Protein AF-A0AA38RAL3-F1 (afdb_monomer)

Solvent-accessible surface area (backbone atoms only — not comparable to full-atom values): 13739 Å² total; per-residue (Å²): 112,69,50,62,55,42,44,50,52,46,52,52,49,21,41,39,51,39,56,40,37,57,75,75,40,47,70,58,30,61,77,66,68,51,84,48,37,89,75,44,55,59,59,60,52,36,56,44,47,71,33,72,72,36,40,51,59,48,36,76,78,41,72,87,62,57,71,64,62,50,51,51,46,39,51,52,54,42,49,43,50,51,34,31,76,69,61,52,89,72,54,68,65,53,52,33,52,49,32,50,47,47,24,55,50,25,48,69,60,66,34,56,74,62,18,49,57,37,42,53,53,28,51,55,49,41,54,50,42,50,53,50,53,52,51,48,51,55,51,52,54,49,52,53,50,52,51,49,56,51,50,54,50,49,54,52,48,54,51,50,52,51,52,53,53,52,50,52,56,48,53,53,50,54,49,52,52,53,52,50,51,57,51,49,55,48,48,49,59,60,56,56,67,58,59,82,75,71,90,78,87,81,89,79,91,86,81,90,78,88,84,88,83,81,88,77,90,82,83,86,84,86,85,86,80,91,84,79,93,77,89,82,88,80,131

Secondary structure (DSSP, 8-state):
-HHHHHHHHHHHHHHHHHHHHHHH-HHHHHHTT--SGGGS-HHHHHHHHHSHHHHHHHHHH-TT--HHHHHHHHHHHHHHHHHHHHT----HHHHHHHHHHHHHHHHHTT-HHHHHHHHHHHHHHHHHHHHHHHHHHHHHHHHHHHHHHHHHHHHHHHHHHHHHHHHHHHHHHHHHHHHHHHHHHHHHHHHHTTGGG--------------------------------------

Organism: NCBI:txid41990

Nearest PDB structures (foldseek):
  1few-assembly1_A  TM=3.979E-01  e=6.655E+00  Homo sapiens
  8to0-assembly1_F  TM=2.546E-01  e=7.410E+00  Mus musculus
  8e2i-assembly1_F  TM=2.205E-01  e=4.822E+00  Homo sapiens

Structure (mmCIF, N/CA/C/O backbone):
data_AF-A0AA38RAL3-F1
#
_entry.id   AF-A0AA38RAL3-F1
#
loop_
_atom_site.group_PDB
_atom_site.id
_atom_site.type_symbol
_atom_site.label_atom_id
_atom_site.label_alt_id
_atom_site.label_comp_id
_atom_site.label_asym_id
_atom_site.label_entity_id
_atom_site.label_seq_id
_atom_site.pdbx_PDB_ins_code
_atom_site.Cartn_x
_atom_site.Cartn_y
_atom_site.Cartn_z
_atom_site.occupancy
_atom_site.B_iso_or_equiv
_atom_site.auth_seq_id
_atom_site.auth_comp_id
_atom_site.auth_asym_id
_atom_site.auth_atom_id
_atom_site.pdbx_PDB_model_num
ATOM 1 N N . MET A 1 1 ? -7.108 6.921 -7.778 1.00 73.75 1 MET 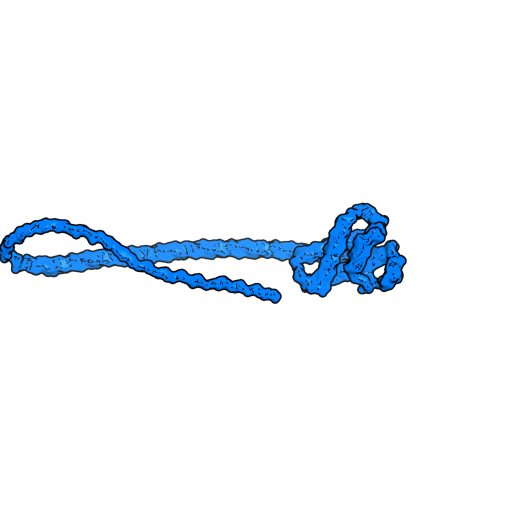A N 1
ATOM 2 C CA . MET A 1 1 ? -5.742 7.469 -7.602 1.00 73.75 1 MET A CA 1
ATOM 3 C C . MET A 1 1 ? -4.650 6.435 -7.910 1.00 73.75 1 MET A C 1
ATOM 5 O O . MET A 1 1 ? -3.867 6.696 -8.814 1.00 73.75 1 MET A O 1
ATOM 9 N N . GLN A 1 2 ? -4.647 5.241 -7.287 1.00 86.69 2 GLN A N 1
ATOM 10 C CA . GLN A 1 2 ? -3.639 4.179 -7.526 1.00 86.69 2 GLN A CA 1
ATOM 11 C C . GLN A 1 2 ? -3.35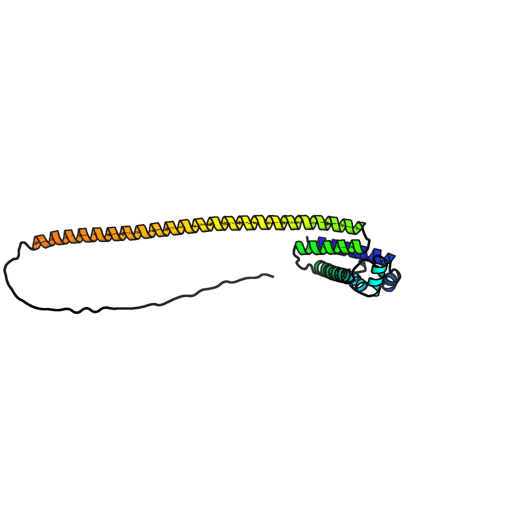9 3.868 -9.010 1.00 86.69 2 GLN A C 1
ATOM 13 O O . GLN A 1 2 ? -2.213 3.800 -9.433 1.00 86.69 2 GLN A O 1
ATOM 18 N N . HIS A 1 3 ? -4.408 3.764 -9.831 1.00 87.62 3 HIS A N 1
ATOM 19 C CA . HIS A 1 3 ? -4.292 3.437 -11.254 1.00 87.62 3 HIS A CA 1
ATOM 20 C C . HIS A 1 3 ? -3.469 4.472 -12.035 1.00 87.62 3 HIS A C 1
ATOM 22 O O . HIS A 1 3 ? -2.715 4.118 -12.933 1.00 87.62 3 HIS A O 1
ATOM 28 N N . MET A 1 4 ? -3.591 5.757 -11.692 1.00 90.06 4 MET A N 1
ATOM 29 C CA . MET A 1 4 ? -2.837 6.825 -12.352 1.00 90.06 4 MET A CA 1
ATOM 30 C C . MET A 1 4 ? -1.346 6.743 -12.003 1.00 90.06 4 MET A C 1
ATOM 32 O O . MET A 1 4 ? -0.504 6.857 -12.890 1.00 90.06 4 MET A O 1
ATOM 36 N N . ILE A 1 5 ? -1.035 6.477 -10.731 1.00 92.25 5 ILE A N 1
ATOM 37 C CA . ILE A 1 5 ? 0.333 6.296 -10.229 1.00 92.25 5 ILE A CA 1
ATOM 38 C C . ILE A 1 5 ? 0.992 5.099 -10.924 1.00 92.25 5 ILE A C 1
ATOM 40 O O . ILE A 1 5 ? 2.052 5.241 -11.530 1.00 92.25 5 ILE A O 1
ATOM 44 N N . LEU A 1 6 ? 0.331 3.937 -10.912 1.00 92.75 6 LEU A N 1
ATOM 45 C CA . LEU A 1 6 ? 0.890 2.711 -11.485 1.00 92.75 6 LEU A CA 1
ATOM 46 C C . LEU A 1 6 ? 1.036 2.786 -13.012 1.00 92.75 6 LEU A C 1
ATOM 48 O O . LEU A 1 6 ? 2.043 2.323 -13.539 1.00 92.75 6 LEU A O 1
ATOM 52 N N . ASN A 1 7 ? 0.103 3.425 -13.727 1.00 91.81 7 ASN A N 1
ATOM 53 C CA . ASN A 1 7 ? 0.267 3.669 -15.166 1.00 91.81 7 ASN A CA 1
ATOM 54 C C . ASN A 1 7 ? 1.407 4.640 -15.474 1.00 91.81 7 ASN A C 1
ATOM 56 O O . ASN A 1 7 ? 2.106 4.473 -16.472 1.00 91.81 7 ASN A O 1
ATOM 60 N N . THR A 1 8 ? 1.604 5.653 -14.628 1.00 93.19 8 THR A N 1
ATOM 61 C CA . THR A 1 8 ? 2.725 6.585 -14.784 1.00 93.19 8 THR A CA 1
ATOM 62 C C . THR A 1 8 ? 4.044 5.842 -14.610 1.00 93.19 8 THR A C 1
ATOM 64 O O . THR A 1 8 ? 4.905 5.933 -15.483 1.00 93.19 8 THR A O 1
ATOM 67 N N . ALA A 1 9 ? 4.163 5.026 -13.558 1.00 93.75 9 ALA A N 1
ATOM 68 C CA . ALA A 1 9 ? 5.330 4.182 -13.324 1.00 93.75 9 ALA A CA 1
ATOM 69 C C . ALA A 1 9 ? 5.574 3.188 -14.471 1.00 93.75 9 ALA A C 1
ATOM 71 O O . ALA A 1 9 ? 6.697 3.086 -14.962 1.00 93.75 9 ALA A O 1
ATOM 72 N N . GLN A 1 10 ? 4.525 2.513 -14.957 1.00 93.56 10 GLN A N 1
ATOM 73 C CA . GLN A 1 10 ? 4.611 1.617 -16.113 1.00 93.56 10 GLN A CA 1
ATOM 74 C C . GLN A 1 10 ? 5.170 2.347 -17.340 1.00 93.56 10 GLN A C 1
ATOM 76 O O . GLN A 1 10 ? 6.137 1.877 -17.936 1.00 93.56 10 GLN A O 1
ATOM 81 N N . ARG A 1 11 ? 4.596 3.50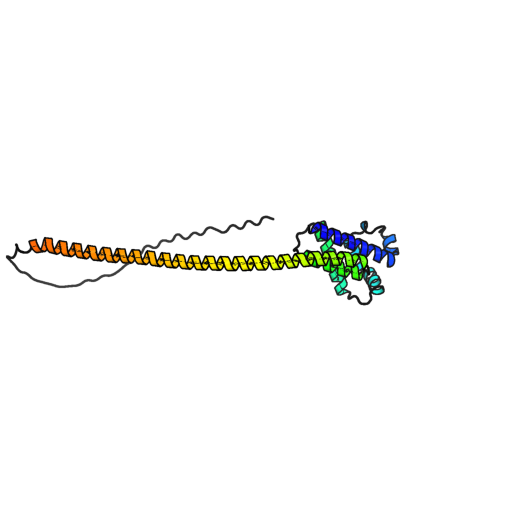2 -17.695 1.00 92.56 11 ARG A N 1
ATOM 82 C CA . ARG A 1 11 ? 5.018 4.275 -18.870 1.00 92.56 11 ARG A CA 1
ATOM 83 C C . ARG A 1 11 ? 6.478 4.710 -18.765 1.00 92.56 11 ARG A C 1
ATOM 85 O O . ARG A 1 11 ? 7.216 4.605 -19.739 1.00 92.56 11 ARG A O 1
ATOM 92 N N . VAL A 1 12 ? 6.899 5.196 -17.597 1.00 94.19 12 VAL A N 1
ATOM 93 C CA . VAL A 1 12 ? 8.292 5.609 -17.370 1.00 94.19 12 VAL A CA 1
ATOM 94 C C . VAL A 1 12 ? 9.236 4.413 -17.513 1.00 94.19 12 VAL A C 1
ATOM 96 O O . VAL A 1 12 ? 10.255 4.521 -18.190 1.00 94.19 12 VAL A O 1
ATOM 99 N N . LEU A 1 13 ? 8.879 3.251 -16.959 1.00 93.38 13 LEU A N 1
ATOM 100 C CA . LEU A 1 13 ? 9.681 2.034 -17.095 1.00 93.38 13 LEU A CA 1
ATOM 101 C C . LEU A 1 13 ? 9.775 1.536 -18.540 1.00 93.38 13 LEU A C 1
ATOM 103 O O . LEU A 1 13 ? 10.855 1.136 -18.969 1.00 93.38 13 LEU A O 1
ATOM 107 N N . GLU A 1 14 ? 8.683 1.570 -19.305 1.00 94.06 14 GLU A N 1
ATOM 108 C CA . GLU A 1 14 ? 8.689 1.208 -20.730 1.00 94.06 14 GLU A CA 1
ATOM 109 C C . GLU A 1 14 ? 9.650 2.101 -21.527 1.00 94.06 14 GLU A C 1
ATOM 111 O O . GLU A 1 14 ? 10.404 1.604 -22.366 1.00 94.06 14 GLU A O 1
ATOM 116 N N . GLN A 1 15 ? 9.698 3.398 -21.210 1.00 93.50 15 GLN A N 1
ATOM 117 C CA . GLN A 1 15 ? 10.670 4.321 -21.795 1.00 93.50 15 GLN A CA 1
ATOM 118 C C . GLN A 1 15 ? 12.109 4.007 -21.359 1.00 93.50 15 GLN A C 1
ATOM 120 O O . GLN A 1 15 ? 12.999 3.971 -22.207 1.00 93.50 15 GLN A O 1
ATOM 125 N N . CYS A 1 16 ? 12.344 3.713 -20.073 1.00 92.94 16 CYS A N 1
ATOM 126 C CA . CYS A 1 16 ? 13.666 3.302 -19.587 1.00 92.94 16 CYS A CA 1
ATOM 127 C C . CYS A 1 16 ? 14.180 2.055 -20.316 1.00 92.94 16 CYS A C 1
ATOM 129 O O . CYS A 1 16 ? 15.332 2.002 -20.748 1.00 92.94 16 CYS A O 1
ATOM 131 N N . PHE A 1 17 ? 13.321 1.046 -20.475 1.00 92.25 17 PHE A N 1
ATOM 132 C CA . PHE A 1 17 ? 13.674 -0.182 -21.176 1.00 92.25 17 PHE A CA 1
ATOM 133 C C . PHE A 1 17 ? 13.965 0.053 -22.653 1.00 92.25 17 PHE A C 1
ATOM 135 O O . PHE A 1 17 ? 14.929 -0.508 -23.178 1.00 92.25 17 PHE A O 1
ATOM 142 N N . PHE A 1 18 ? 13.153 0.874 -23.317 1.00 92.69 18 PHE A N 1
ATOM 143 C CA . PHE A 1 18 ? 13.347 1.201 -24.721 1.00 92.69 18 PHE A CA 1
ATOM 144 C C . PHE A 1 18 ? 14.674 1.923 -24.960 1.00 92.69 18 PHE A C 1
ATOM 146 O O . PHE A 1 18 ? 15.438 1.514 -25.837 1.00 92.69 18 PHE A O 1
ATOM 153 N N . ASP A 1 19 ? 14.997 2.936 -24.159 1.00 92.31 19 ASP A N 1
ATOM 154 C CA . ASP A 1 19 ? 16.232 3.705 -24.330 1.00 92.31 19 ASP A CA 1
ATOM 155 C C . ASP A 1 19 ? 17.470 2.869 -23.998 1.00 92.31 19 ASP A C 1
ATOM 157 O O . ASP A 1 19 ? 18.478 2.922 -24.710 1.00 92.31 19 ASP A O 1
ATOM 161 N N . PHE A 1 20 ? 17.390 2.019 -22.973 1.00 90.94 20 PHE A N 1
ATOM 162 C CA . PHE A 1 20 ? 18.442 1.052 -22.682 1.00 90.94 20 PHE A CA 1
ATOM 163 C C . PHE A 1 20 ? 18.636 0.055 -23.833 1.00 90.94 20 PHE A C 1
ATOM 165 O O . PHE A 1 20 ? 19.762 -0.177 -24.284 1.00 90.94 20 PHE A O 1
ATOM 172 N N . ALA A 1 21 ? 17.553 -0.540 -24.339 1.00 90.12 21 ALA A N 1
ATOM 173 C CA . ALA A 1 21 ? 17.620 -1.528 -25.411 1.00 90.12 21 ALA A CA 1
ATOM 174 C C . ALA A 1 21 ? 18.052 -0.910 -26.748 1.00 90.12 21 ALA A C 1
ATOM 176 O O . ALA A 1 21 ? 18.725 -1.578 -27.529 1.00 90.12 21 ALA A O 1
ATOM 177 N N . SER A 1 22 ? 17.739 0.361 -26.994 1.00 91.00 22 SER A N 1
ATOM 178 C CA . SER A 1 22 ? 18.192 1.092 -28.183 1.00 91.00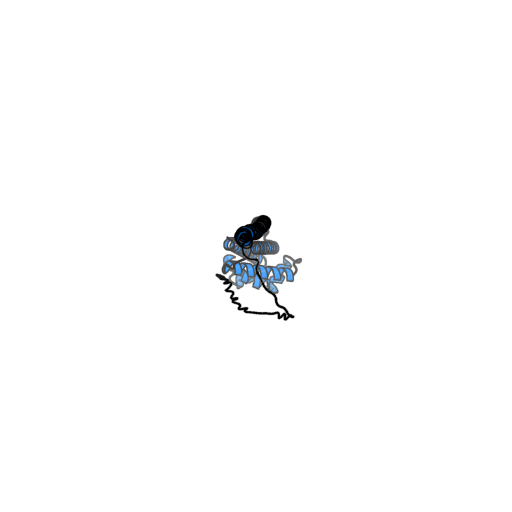 22 SER A CA 1
ATOM 179 C C . SER A 1 22 ? 19.708 1.258 -28.196 1.00 91.00 22 SER A C 1
ATOM 181 O O . SER A 1 22 ? 20.336 1.141 -29.246 1.00 91.00 22 SER A O 1
ATOM 183 N N . ARG A 1 23 ? 20.312 1.453 -27.017 1.00 90.38 23 ARG A N 1
ATOM 184 C CA . ARG A 1 23 ? 21.767 1.571 -26.853 1.00 90.38 23 ARG A CA 1
ATOM 185 C C . ARG A 1 23 ? 22.484 0.220 -26.871 1.00 90.38 23 ARG A C 1
ATOM 187 O O . ARG A 1 23 ? 23.595 0.129 -27.380 1.00 90.38 23 ARG A O 1
ATOM 194 N N . THR A 1 24 ? 21.871 -0.823 -26.313 1.00 88.56 24 THR A N 1
ATOM 195 C CA . THR A 1 24 ? 22.553 -2.107 -26.044 1.00 88.56 24 THR A CA 1
ATOM 196 C C . THR A 1 24 ? 22.180 -3.232 -27.004 1.00 88.56 24 THR A C 1
ATOM 198 O O . THR A 1 24 ? 22.979 -4.131 -27.246 1.00 88.56 24 THR A O 1
ATOM 201 N N . MET A 1 25 ? 20.969 -3.209 -27.562 1.00 89.25 25 MET A N 1
ATOM 202 C CA . MET A 1 25 ? 20.405 -4.286 -28.380 1.00 89.25 25 MET A CA 1
ATOM 203 C C . MET A 1 25 ? 19.594 -3.765 -29.590 1.00 89.25 25 MET A C 1
ATOM 205 O O . MET A 1 25 ? 18.491 -4.267 -29.842 1.00 89.25 25 MET A O 1
ATOM 209 N N . PRO A 1 26 ? 20.113 -2.816 -30.400 1.00 89.31 26 PRO A N 1
ATOM 210 C CA . PRO A 1 26 ? 19.353 -2.214 -31.504 1.00 89.31 26 PRO A CA 1
ATOM 211 C C . PRO A 1 26 ? 18.901 -3.242 -32.553 1.00 89.31 26 PRO A C 1
ATOM 213 O O . PRO A 1 26 ? 17.795 -3.160 -33.084 1.00 89.31 26 PRO A O 1
ATOM 216 N N . SER A 1 27 ? 19.704 -4.283 -32.794 1.00 89.00 27 SER A N 1
ATOM 217 C CA . SER A 1 27 ? 19.359 -5.367 -33.723 1.00 89.00 27 SER A CA 1
ATOM 218 C C . SER A 1 27 ? 18.124 -6.167 -33.287 1.00 89.00 27 SER A C 1
ATOM 220 O O . SER A 1 27 ? 17.366 -6.647 -34.133 1.00 89.00 27 SER A O 1
ATOM 222 N N . ILE A 1 28 ? 17.883 -6.296 -31.976 1.00 88.06 28 ILE A N 1
ATOM 223 C CA . ILE A 1 28 ? 16.688 -6.957 -31.438 1.00 88.06 28 ILE A CA 1
ATOM 224 C C . ILE A 1 28 ? 15.455 -6.081 -31.657 1.00 88.06 28 ILE A C 1
ATOM 226 O O . ILE A 1 28 ? 14.405 -6.620 -32.012 1.00 88.06 28 ILE A O 1
ATOM 230 N N . LEU A 1 29 ? 15.584 -4.762 -31.477 1.00 88.81 29 LEU A N 1
ATOM 231 C CA . LEU A 1 29 ? 14.490 -3.818 -31.707 1.00 88.81 29 LEU A CA 1
ATOM 232 C C . LEU A 1 29 ? 14.064 -3.816 -33.173 1.00 88.81 29 LEU A C 1
ATOM 234 O O . LEU A 1 29 ? 12.886 -4.019 -33.461 1.00 88.81 29 LEU A O 1
ATOM 238 N N . MET A 1 30 ? 15.029 -3.724 -34.093 1.00 89.06 30 MET A N 1
ATOM 239 C CA . MET A 1 30 ? 14.766 -3.787 -35.533 1.00 89.06 30 MET A CA 1
ATOM 240 C C . MET A 1 30 ? 14.100 -5.105 -35.933 1.00 89.06 30 MET A C 1
ATOM 242 O O . MET A 1 30 ? 13.073 -5.103 -36.600 1.00 89.06 30 MET A O 1
ATOM 246 N N . LYS A 1 31 ? 14.627 -6.251 -35.476 1.00 90.69 31 LYS A N 1
ATOM 247 C CA . LYS A 1 31 ? 14.063 -7.567 -35.821 1.00 90.69 31 LYS A CA 1
ATOM 248 C C . LYS A 1 31 ? 12.626 -7.755 -35.320 1.00 90.69 31 LYS A C 1
ATOM 250 O O . LYS A 1 31 ? 11.885 -8.558 -35.882 1.00 90.69 31 LYS A O 1
ATOM 255 N N . ARG A 1 32 ? 12.250 -7.079 -34.233 1.00 88.31 32 ARG A N 1
ATOM 256 C CA . ARG A 1 32 ? 10.916 -7.174 -33.626 1.00 88.31 32 ARG A CA 1
ATOM 257 C C . ARG A 1 32 ? 9.984 -6.025 -34.004 1.00 88.31 32 ARG A C 1
ATOM 259 O O . ARG A 1 32 ? 8.863 -6.016 -33.503 1.00 88.31 32 ARG A O 1
ATOM 266 N N . ASN A 1 33 ? 10.423 -5.105 -34.867 1.00 87.12 33 ASN A N 1
ATOM 267 C CA . ASN A 1 33 ? 9.706 -3.872 -35.199 1.00 87.12 33 ASN A CA 1
ATOM 268 C C . ASN A 1 33 ? 9.271 -3.101 -33.940 1.00 87.12 33 ASN A C 1
ATOM 270 O O . ASN A 1 33 ? 8.134 -2.656 -33.825 1.00 87.12 33 ASN A O 1
ATOM 274 N N . TRP A 1 34 ? 10.163 -3.015 -32.952 1.00 91.75 34 TRP A N 1
ATOM 275 C CA . TRP A 1 34 ? 9.965 -2.207 -31.751 1.00 91.75 34 TRP A CA 1
ATOM 276 C C . TRP A 1 34 ? 10.527 -0.817 -32.022 1.00 91.75 34 TRP A C 1
ATOM 278 O O . TRP A 1 34 ? 11.700 -0.552 -31.774 1.00 91.75 34 TRP A O 1
ATOM 288 N N . ASP A 1 35 ? 9.691 0.023 -32.617 1.00 87.81 35 ASP A N 1
ATOM 289 C CA . ASP A 1 35 ? 10.025 1.345 -33.147 1.00 87.81 35 ASP A CA 1
ATOM 290 C C . ASP A 1 35 ? 9.913 2.475 -32.114 1.00 87.81 35 ASP A C 1
ATOM 292 O O . ASP A 1 35 ? 10.613 3.479 -32.227 1.00 87.81 35 ASP A O 1
ATOM 296 N N . CYS A 1 36 ? 9.084 2.311 -31.081 1.00 87.25 36 CYS A N 1
ATOM 297 C CA . CYS A 1 36 ? 8.985 3.251 -29.970 1.00 87.25 36 CYS A CA 1
ATOM 298 C C . CYS A 1 36 ? 8.703 2.560 -28.628 1.00 87.25 36 CYS A C 1
ATOM 300 O O . CYS A 1 36 ? 8.261 1.409 -28.574 1.00 87.25 36 CYS A O 1
ATOM 302 N N . ALA A 1 37 ? 8.918 3.289 -27.527 1.00 83.00 37 ALA A N 1
ATOM 303 C CA . ALA A 1 37 ? 8.666 2.793 -26.175 1.00 83.00 37 ALA A CA 1
ATOM 304 C C . ALA A 1 37 ? 7.210 2.344 -25.963 1.00 83.00 37 ALA A C 1
ATOM 306 O O . ALA A 1 37 ? 6.970 1.308 -25.351 1.00 83.00 37 ALA A O 1
ATOM 307 N N . ALA A 1 38 ? 6.245 3.080 -26.525 1.00 82.19 38 ALA A N 1
ATOM 308 C CA . ALA A 1 38 ? 4.821 2.765 -26.405 1.00 82.19 38 ALA A CA 1
ATOM 309 C C . ALA A 1 38 ? 4.406 1.500 -27.185 1.00 82.19 38 ALA A C 1
ATOM 311 O O . ALA A 1 38 ? 3.394 0.883 -26.861 1.00 82.19 38 ALA A O 1
ATOM 312 N N . SER A 1 39 ? 5.192 1.075 -28.181 1.00 78.00 39 SER A N 1
ATOM 313 C CA . SER A 1 39 ? 4.931 -0.142 -28.965 1.00 78.00 39 SER A CA 1
ATOM 314 C C . SER A 1 39 ? 5.240 -1.432 -28.190 1.00 78.00 39 SER A C 1
ATOM 316 O O . SER A 1 39 ? 4.886 -2.537 -28.627 1.00 78.00 39 SER A O 1
ATOM 318 N N . VAL A 1 40 ? 5.916 -1.329 -27.037 1.00 85.62 40 VAL A N 1
ATOM 319 C CA . VAL A 1 40 ? 6.421 -2.481 -26.283 1.00 85.62 40 VAL A CA 1
ATOM 320 C C . VAL A 1 40 ? 5.947 -2.448 -24.839 1.00 85.62 40 VAL A C 1
ATOM 322 O O . VAL A 1 40 ? 6.505 -1.763 -23.990 1.00 85.62 40 VAL A O 1
ATOM 325 N N . GLU A 1 41 ? 4.954 -3.286 -24.555 1.00 88.12 41 GLU A N 1
ATOM 326 C CA . GLU A 1 41 ? 4.445 -3.476 -23.201 1.00 88.12 41 GLU A CA 1
ATOM 327 C C . GLU A 1 41 ? 5.538 -3.936 -22.230 1.00 88.12 41 GLU A C 1
ATOM 329 O O . GLU A 1 41 ? 6.378 -4.782 -22.563 1.00 88.12 41 GLU A O 1
ATOM 334 N N . LEU A 1 42 ? 5.443 -3.478 -20.983 1.00 87.19 42 LEU A N 1
ATOM 335 C CA . LEU A 1 42 ? 6.368 -3.831 -19.905 1.00 87.19 42 LEU A CA 1
ATOM 336 C C . LEU A 1 42 ? 6.591 -5.346 -19.731 1.00 87.19 42 LEU A C 1
ATOM 338 O O . LEU A 1 42 ? 7.706 -5.791 -19.478 1.00 87.19 42 LEU A O 1
ATOM 342 N N . THR A 1 43 ? 5.568 -6.169 -19.963 1.00 86.88 43 THR A N 1
ATOM 343 C CA . THR A 1 43 ? 5.657 -7.642 -19.923 1.00 86.88 43 THR A CA 1
ATOM 344 C C . THR A 1 43 ? 6.540 -8.238 -21.021 1.00 86.88 43 THR A C 1
ATOM 346 O O . THR A 1 43 ? 7.156 -9.291 -20.837 1.00 86.88 43 THR A O 1
ATOM 349 N N . LYS A 1 44 ? 6.625 -7.589 -22.188 1.00 89.81 44 LYS A N 1
ATOM 350 C CA . LYS A 1 44 ? 7.526 -8.014 -23.269 1.00 89.81 44 LYS A CA 1
ATOM 351 C C . LYS A 1 44 ? 8.975 -7.719 -22.895 1.00 89.81 44 LYS A C 1
ATOM 353 O O . LYS A 1 44 ? 9.842 -8.548 -23.189 1.00 89.81 44 LYS A O 1
ATOM 358 N N . TRP A 1 45 ? 9.219 -6.589 -22.229 1.00 90.44 45 TRP A N 1
ATOM 359 C CA . TRP A 1 45 ? 10.528 -6.241 -21.685 1.00 90.44 45 TRP A CA 1
ATOM 360 C C . TRP A 1 45 ? 10.958 -7.221 -20.605 1.00 90.44 45 TRP A C 1
ATOM 362 O O . TRP A 1 45 ? 12.020 -7.827 -20.742 1.00 90.44 45 TRP A O 1
ATOM 372 N N . THR A 1 46 ? 10.118 -7.471 -19.599 1.00 88.38 46 THR A N 1
ATOM 373 C CA . THR A 1 46 ? 10.468 -8.399 -18.517 1.00 88.38 46 THR A CA 1
ATOM 374 C C . THR A 1 46 ? 10.790 -9.783 -19.064 1.00 88.38 46 THR A C 1
ATOM 376 O O . THR A 1 46 ? 11.853 -10.319 -18.769 1.00 88.38 46 THR A O 1
ATOM 379 N N . ARG A 1 47 ? 9.984 -10.302 -20.000 1.00 90.12 47 ARG A N 1
ATOM 380 C CA . ARG A 1 47 ? 10.278 -11.573 -20.677 1.00 90.12 47 ARG A CA 1
ATOM 381 C C . ARG A 1 47 ? 11.608 -11.561 -21.434 1.00 90.12 47 ARG A C 1
ATOM 383 O O . ARG A 1 47 ? 12.320 -12.560 -21.402 1.00 90.12 47 ARG A O 1
ATOM 390 N N . LEU A 1 48 ? 11.949 -10.474 -22.134 1.00 89.56 48 LEU A N 1
ATOM 391 C CA . LEU A 1 48 ? 13.224 -10.356 -22.851 1.00 89.56 48 LEU A CA 1
ATOM 392 C C . LEU A 1 48 ? 14.411 -10.390 -21.883 1.00 89.56 48 LEU A C 1
ATOM 394 O O . LEU A 1 48 ? 15.355 -11.152 -22.108 1.00 89.56 48 LEU A O 1
ATOM 398 N N . PHE A 1 49 ? 14.346 -9.606 -20.810 1.00 87.19 49 PHE A N 1
ATOM 399 C CA . PHE A 1 49 ? 15.410 -9.498 -19.815 1.00 87.19 49 PHE A CA 1
ATOM 400 C C . PHE A 1 49 ? 15.508 -10.712 -18.891 1.00 87.19 49 PHE A C 1
ATOM 402 O O . PHE A 1 49 ? 16.588 -10.994 -18.385 1.00 87.19 49 PHE A O 1
ATOM 409 N N . SER A 1 50 ? 14.454 -11.524 -18.779 1.00 87.06 50 SER A N 1
ATOM 410 C CA . SER A 1 50 ? 14.540 -12.844 -18.150 1.00 87.06 50 SER A CA 1
ATOM 411 C C . SER A 1 50 ? 15.340 -13.855 -18.983 1.00 87.06 50 SER A C 1
ATOM 413 O O . SER A 1 50 ? 15.866 -14.814 -18.417 1.00 87.06 50 SER A O 1
ATOM 415 N N . THR A 1 51 ? 15.475 -13.668 -20.305 1.00 87.00 51 THR A N 1
ATOM 416 C CA . THR A 1 51 ? 16.259 -14.583 -21.159 1.00 87.00 51 THR A CA 1
ATOM 417 C C . THR A 1 51 ? 17.767 -14.402 -20.984 1.00 87.00 51 THR A C 1
ATOM 419 O O . THR A 1 51 ? 18.238 -13.297 -20.728 1.00 87.00 51 THR A O 1
ATOM 422 N N . LYS A 1 52 ? 18.552 -15.458 -21.260 1.00 81.69 52 LYS A N 1
ATOM 423 C CA . LYS A 1 52 ? 20.030 -15.398 -21.256 1.00 81.69 52 LYS A CA 1
ATOM 424 C C . LYS A 1 52 ? 20.580 -14.216 -22.066 1.00 81.69 52 LYS A C 1
ATOM 426 O O . LYS A 1 52 ? 21.497 -13.544 -21.617 1.00 81.69 52 LYS A O 1
ATOM 431 N N . LYS A 1 53 ? 19.998 -13.931 -23.238 1.00 79.88 53 LYS A N 1
ATOM 432 C CA . LYS A 1 53 ? 20.432 -12.816 -24.096 1.00 79.88 53 LYS A CA 1
ATOM 433 C C . LYS A 1 53 ? 20.195 -11.457 -23.437 1.00 79.88 53 LYS A C 1
ATOM 435 O O . LYS A 1 53 ? 21.076 -10.610 -23.496 1.00 79.88 53 LYS A O 1
ATOM 440 N N . GLY A 1 54 ? 19.037 -11.250 -22.813 1.00 80.75 54 GLY A N 1
ATOM 441 C CA . GLY A 1 54 ? 18.747 -10.004 -22.102 1.00 80.75 54 GLY A CA 1
ATOM 442 C C . GLY A 1 54 ? 19.641 -9.817 -20.875 1.00 80.75 54 GLY A C 1
ATOM 443 O O . GLY A 1 54 ? 20.215 -8.746 -20.702 1.00 80.75 54 GLY A O 1
ATOM 444 N N . ARG A 1 55 ? 19.841 -10.884 -20.088 1.00 81.31 55 ARG A N 1
ATOM 445 C CA . ARG A 1 55 ? 20.713 -10.871 -18.901 1.00 81.31 55 ARG A CA 1
ATOM 446 C C . ARG A 1 55 ? 22.160 -10.531 -19.238 1.00 81.31 55 ARG A C 1
ATOM 448 O O . ARG A 1 55 ? 22.728 -9.658 -18.601 1.00 81.31 55 ARG A O 1
ATOM 455 N N . VAL A 1 56 ? 22.731 -11.159 -20.269 1.00 81.62 56 VAL A N 1
ATOM 456 C CA . VAL A 1 56 ? 24.117 -10.886 -20.690 1.00 81.62 56 VAL A CA 1
ATOM 457 C C . VAL A 1 56 ? 24.301 -9.417 -21.069 1.00 81.62 56 VAL A C 1
ATOM 459 O O . VAL A 1 56 ? 25.260 -8.797 -20.630 1.00 81.62 56 VAL A O 1
ATOM 462 N N . ASN A 1 57 ? 23.369 -8.824 -21.822 1.00 80.62 57 ASN A N 1
ATOM 463 C CA . ASN A 1 57 ? 23.469 -7.405 -22.182 1.00 80.62 57 ASN A CA 1
ATOM 464 C C . ASN A 1 57 ? 23.369 -6.482 -20.958 1.00 80.62 57 ASN A C 1
ATOM 466 O O . ASN A 1 57 ? 24.067 -5.474 -20.900 1.00 80.62 57 ASN A O 1
ATOM 470 N N . LEU A 1 58 ? 22.547 -6.836 -19.966 1.00 80.88 58 LEU A N 1
ATOM 471 C CA . LEU A 1 58 ? 22.465 -6.078 -18.720 1.00 80.88 58 LEU A CA 1
ATOM 472 C C . LEU A 1 58 ? 23.750 -6.214 -17.888 1.00 80.88 58 LEU A C 1
ATOM 474 O O . LEU A 1 58 ? 24.282 -5.208 -17.435 1.00 80.88 58 LEU A O 1
ATOM 478 N N . GLN A 1 59 ? 24.296 -7.426 -17.765 1.00 80.00 59 GLN A N 1
ATOM 479 C CA . GLN A 1 59 ? 25.536 -7.699 -17.030 1.00 80.00 59 GLN A CA 1
ATOM 480 C C . GLN A 1 59 ? 26.769 -7.046 -17.663 1.00 80.00 59 GLN A C 1
ATOM 482 O O . GLN A 1 59 ? 27.665 -6.619 -16.945 1.00 80.00 59 GLN A O 1
ATOM 487 N N . VAL A 1 60 ? 26.814 -6.912 -18.992 1.00 79.56 60 VAL A N 1
ATOM 488 C CA . VAL A 1 60 ? 27.890 -6.170 -19.673 1.00 79.56 60 VAL A CA 1
ATOM 489 C C . VAL A 1 60 ? 27.899 -4.699 -19.247 1.00 79.56 60 VAL A C 1
ATOM 491 O O . VAL A 1 60 ? 28.963 -4.111 -19.076 1.00 79.56 60 VAL A O 1
ATOM 494 N N . VAL A 1 61 ? 26.723 -4.098 -19.050 1.00 77.75 61 VAL A N 1
ATOM 495 C CA . VAL A 1 61 ? 26.590 -2.687 -18.648 1.00 77.75 61 VAL A CA 1
ATOM 496 C C . VAL A 1 61 ? 26.650 -2.514 -17.123 1.00 77.75 61 VAL A C 1
ATOM 498 O O . VAL A 1 61 ? 27.015 -1.442 -16.626 1.00 77.75 61 VAL A O 1
ATOM 501 N N . ARG A 1 62 ? 26.279 -3.552 -16.370 1.00 79.19 62 ARG A N 1
ATOM 502 C CA . ARG A 1 62 ? 26.184 -3.576 -14.906 1.00 79.19 62 ARG A CA 1
ATOM 503 C C . ARG A 1 62 ? 26.589 -4.956 -14.358 1.00 79.19 62 ARG A C 1
ATOM 505 O O . ARG A 1 62 ? 25.724 -5.765 -14.020 1.00 79.19 62 ARG A O 1
ATOM 512 N N . PRO A 1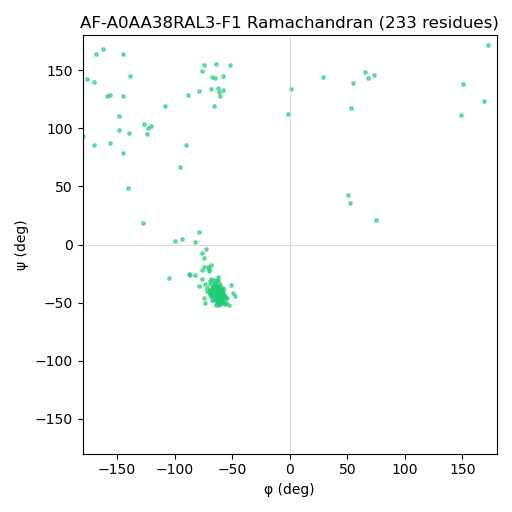 63 ? 27.896 -5.241 -14.265 1.00 73.19 63 PRO A N 1
ATOM 513 C CA . PRO A 1 63 ? 28.405 -6.553 -13.857 1.00 73.19 63 PRO A CA 1
ATOM 514 C C . PRO A 1 63 ? 28.137 -6.905 -12.387 1.00 73.19 63 PRO A C 1
ATOM 516 O O . PRO A 1 63 ? 28.205 -8.072 -12.022 1.00 73.19 63 PRO A O 1
ATOM 519 N N . GLN A 1 64 ? 27.820 -5.917 -11.550 1.00 75.00 64 GLN A N 1
ATOM 520 C CA . GLN A 1 64 ? 27.605 -6.076 -10.110 1.00 75.00 64 GLN A CA 1
ATOM 521 C C . GLN A 1 64 ? 26.200 -6.563 -9.706 1.00 75.00 64 GLN A C 1
ATOM 523 O O . GLN A 1 64 ? 25.909 -6.623 -8.517 1.00 75.00 64 GLN A O 1
ATOM 528 N N . ILE A 1 65 ? 25.306 -6.839 -10.660 1.00 73.75 65 ILE A N 1
ATOM 529 C CA . ILE A 1 65 ? 23.912 -7.200 -10.363 1.00 73.75 65 ILE A CA 1
ATOM 530 C C . ILE A 1 65 ? 23.784 -8.709 -10.154 1.00 73.75 65 ILE A C 1
ATOM 532 O O . ILE A 1 65 ? 24.160 -9.483 -11.040 1.00 73.75 65 ILE A O 1
ATOM 536 N N . ASP A 1 66 ? 23.163 -9.110 -9.044 1.00 80.88 66 ASP A N 1
ATOM 537 C CA . ASP A 1 66 ? 22.730 -10.490 -8.848 1.00 80.88 66 ASP A CA 1
ATOM 538 C C . ASP A 1 66 ? 21.574 -10.844 -9.804 1.00 80.88 66 ASP A C 1
ATOM 540 O O . ASP A 1 66 ? 20.606 -10.103 -9.999 1.00 80.88 66 ASP A O 1
ATOM 544 N N . ASN A 1 67 ? 21.682 -12.011 -10.433 1.00 77.62 67 ASN A N 1
ATOM 545 C CA . ASN A 1 67 ? 20.653 -1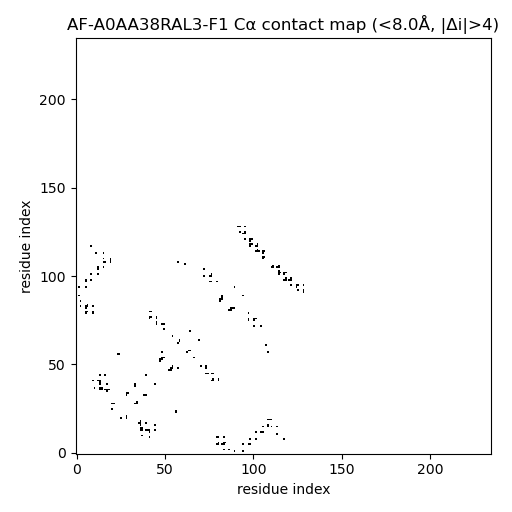2.547 -11.311 1.00 77.62 67 ASN A CA 1
ATOM 546 C C . ASN A 1 67 ? 19.331 -12.811 -10.584 1.00 77.62 67 ASN A C 1
ATOM 548 O O . ASN A 1 67 ? 18.276 -12.739 -11.232 1.00 77.62 67 ASN A O 1
ATOM 552 N N . ASP A 1 68 ? 19.386 -13.143 -9.298 1.00 81.69 68 ASP A N 1
ATOM 553 C CA . ASP A 1 68 ? 18.200 -13.444 -8.503 1.00 81.69 68 ASP A CA 1
ATOM 554 C C . ASP A 1 68 ? 17.446 -12.152 -8.168 1.00 81.69 68 ASP A C 1
ATOM 556 O O . ASP A 1 68 ? 16.260 -12.051 -8.500 1.00 81.69 68 ASP A O 1
ATOM 560 N N . ASP A 1 69 ? 18.155 -11.109 -7.725 1.00 83.44 69 ASP A N 1
ATOM 561 C CA . ASP A 1 69 ? 17.606 -9.763 -7.496 1.00 83.44 69 ASP A CA 1
ATOM 562 C C . ASP A 1 69 ? 16.946 -9.184 -8.757 1.00 83.44 69 ASP A C 1
ATOM 564 O O . ASP A 1 69 ? 15.833 -8.651 -8.729 1.00 83.44 69 ASP A O 1
ATOM 568 N N . LEU A 1 70 ? 17.604 -9.321 -9.916 1.00 86.00 70 LEU A N 1
ATOM 569 C CA . LEU A 1 70 ? 17.022 -8.900 -11.190 1.00 86.00 70 LEU A CA 1
ATOM 570 C C . LEU A 1 70 ? 15.741 -9.682 -11.501 1.00 86.00 70 LEU A C 1
ATOM 572 O O . LEU A 1 70 ? 14.761 -9.107 -11.976 1.00 86.00 70 LEU A O 1
ATOM 576 N N . SER A 1 71 ? 15.747 -10.997 -11.282 1.00 87.31 71 SER A N 1
ATOM 577 C CA . SER A 1 71 ? 14.588 -11.843 -11.578 1.00 87.31 71 SER A CA 1
ATOM 578 C C . SER A 1 71 ? 13.395 -11.456 -10.707 1.00 87.31 71 SER A C 1
ATOM 580 O O . SER A 1 71 ? 12.281 -11.341 -11.225 1.00 87.31 71 SER A O 1
ATOM 582 N N . GLU A 1 72 ? 13.633 -11.186 -9.426 1.00 89.44 72 GLU A N 1
ATOM 583 C CA . GLU A 1 72 ? 12.620 -10.701 -8.494 1.00 89.44 72 GLU A CA 1
ATOM 584 C C . GLU A 1 72 ? 12.040 -9.351 -8.941 1.00 89.44 72 GLU A C 1
ATOM 586 O O . GLU A 1 72 ? 10.819 -9.224 -9.094 1.00 89.44 72 GLU A O 1
ATOM 591 N N . LEU A 1 73 ? 12.895 -8.375 -9.268 1.00 90.25 73 LEU A N 1
ATOM 592 C CA . LEU A 1 73 ? 12.459 -7.066 -9.765 1.00 90.25 73 LEU A CA 1
ATOM 593 C C . LEU A 1 73 ? 11.599 -7.190 -11.030 1.00 90.25 73 LEU A C 1
ATOM 595 O O . LEU A 1 73 ? 10.539 -6.568 -11.130 1.00 90.25 73 LEU A O 1
ATOM 599 N N . LEU A 1 74 ? 11.997 -8.027 -11.993 1.00 89.81 74 LEU A N 1
ATOM 600 C CA . LEU A 1 74 ? 11.228 -8.243 -13.224 1.00 89.81 74 LEU A CA 1
ATOM 601 C C . LEU A 1 74 ? 9.861 -8.897 -12.957 1.00 89.81 74 LEU A C 1
ATOM 603 O O . LEU A 1 74 ? 8.882 -8.588 -13.649 1.00 89.81 74 LEU A O 1
ATOM 607 N N . VAL A 1 75 ? 9.764 -9.778 -11.957 1.00 90.75 75 VAL A N 1
ATOM 608 C CA . VAL A 1 75 ? 8.489 -10.368 -11.524 1.00 90.75 75 VAL A CA 1
ATOM 609 C C . VAL A 1 75 ? 7.596 -9.300 -10.897 1.00 90.75 75 VAL A C 1
ATOM 611 O O . VAL A 1 75 ? 6.426 -9.195 -11.277 1.00 90.75 75 VAL A O 1
ATOM 614 N N . ILE A 1 76 ? 8.126 -8.478 -9.989 1.00 89.94 76 ILE A N 1
ATOM 615 C CA . ILE A 1 76 ? 7.365 -7.402 -9.337 1.00 89.94 76 ILE A CA 1
ATOM 616 C C . ILE A 1 76 ? 6.863 -6.391 -10.370 1.00 89.94 76 ILE A C 1
ATOM 618 O O . ILE A 1 76 ? 5.690 -6.024 -10.363 1.00 89.94 76 ILE A O 1
ATOM 622 N N . VAL A 1 77 ? 7.700 -6.012 -11.331 1.00 89.75 77 VAL A N 1
ATOM 623 C CA . VAL A 1 77 ? 7.319 -5.085 -12.401 1.00 89.75 77 VAL A CA 1
ATOM 624 C C . VAL A 1 77 ? 6.303 -5.698 -13.379 1.00 89.75 77 VAL A C 1
ATOM 626 O O . VAL A 1 77 ? 5.406 -5.010 -13.872 1.00 89.75 77 VAL A O 1
ATOM 629 N N . SER A 1 78 ? 6.345 -7.014 -13.596 1.00 89.75 78 SER A N 1
ATOM 630 C CA . SER A 1 78 ? 5.279 -7.713 -14.331 1.00 89.75 78 SER A CA 1
ATOM 631 C C . SER A 1 78 ? 3.948 -7.678 -13.569 1.00 89.75 78 SER A C 1
ATOM 633 O O . SER A 1 78 ? 2.890 -7.485 -14.177 1.00 89.75 78 SER A O 1
ATOM 635 N N . LYS A 1 79 ? 3.989 -7.820 -12.234 1.00 91.19 79 LYS A N 1
ATOM 636 C CA . LYS A 1 79 ? 2.812 -7.657 -11.366 1.00 91.19 79 LYS A CA 1
ATOM 637 C C . LYS A 1 79 ? 2.292 -6.218 -11.411 1.00 91.19 79 LYS A C 1
ATOM 639 O O . LYS A 1 79 ? 1.086 -6.056 -11.557 1.00 91.19 79 LYS A O 1
ATOM 644 N N . LEU A 1 80 ? 3.171 -5.211 -11.390 1.00 91.75 80 LEU A N 1
ATOM 645 C CA . LEU A 1 80 ? 2.823 -3.789 -11.513 1.00 91.75 80 LEU A CA 1
ATOM 646 C C . LEU A 1 80 ? 1.965 -3.537 -12.759 1.00 91.75 80 LEU A C 1
ATOM 648 O O . LEU A 1 80 ? 0.865 -3.001 -12.636 1.00 91.75 80 LEU A O 1
ATOM 652 N N . ARG A 1 81 ? 2.406 -3.992 -13.942 1.00 89.19 81 ARG A N 1
ATOM 653 C CA . ARG A 1 81 ? 1.640 -3.848 -15.198 1.00 89.19 81 ARG A CA 1
ATOM 654 C C . ARG A 1 81 ? 0.275 -4.521 -15.112 1.00 89.19 81 ARG A C 1
ATOM 656 O O . ARG A 1 81 ? -0.725 -3.945 -15.525 1.00 89.19 81 ARG A O 1
ATOM 663 N N . ARG A 1 82 ? 0.207 -5.743 -14.575 1.00 88.81 82 ARG A N 1
ATOM 664 C CA . ARG A 1 82 ? -1.066 -6.464 -14.403 1.00 88.81 82 ARG A CA 1
ATOM 665 C C . ARG A 1 82 ? -2.020 -5.691 -13.487 1.00 88.81 82 ARG A C 1
ATOM 667 O O . ARG A 1 82 ? -3.183 -5.524 -13.836 1.00 88.81 82 ARG A O 1
ATOM 674 N N . THR A 1 83 ? -1.524 -5.191 -12.360 1.00 89.31 83 THR A N 1
ATOM 675 C CA . THR A 1 83 ? -2.300 -4.373 -11.424 1.00 89.31 83 THR A CA 1
ATOM 676 C C . THR A 1 83 ? -2.791 -3.083 -12.075 1.00 89.31 83 THR A C 1
ATOM 678 O O . THR A 1 83 ? -3.959 -2.737 -11.926 1.00 89.31 83 THR A O 1
ATOM 681 N N . ALA A 1 84 ? -1.930 -2.391 -12.824 1.00 88.00 84 ALA A N 1
ATOM 682 C CA . ALA A 1 84 ? -2.282 -1.156 -13.512 1.00 88.00 84 ALA A CA 1
ATOM 683 C C . ALA A 1 84 ? -3.369 -1.395 -14.573 1.00 88.00 84 ALA A C 1
ATOM 685 O O . ALA A 1 84 ? -4.416 -0.754 -14.541 1.00 88.00 84 ALA A O 1
ATOM 686 N N . VAL A 1 85 ? -3.168 -2.374 -15.458 1.00 86.75 85 VAL A N 1
ATOM 687 C CA . VAL A 1 85 ? -4.075 -2.661 -16.581 1.00 86.75 85 VAL A CA 1
ATOM 688 C C . VAL A 1 85 ? -5.429 -3.193 -16.110 1.00 86.75 85 VAL A C 1
ATOM 690 O O . VAL A 1 85 ? -6.464 -2.757 -16.610 1.00 86.75 85 VAL A O 1
ATOM 693 N N . HIS A 1 86 ? -5.443 -4.106 -15.137 1.00 87.69 86 HIS A N 1
ATOM 694 C CA . HIS A 1 86 ? -6.680 -4.720 -14.640 1.00 87.69 86 HIS A CA 1
ATOM 695 C C . HIS A 1 86 ? -7.274 -4.006 -13.425 1.00 87.69 86 HIS A C 1
ATOM 697 O O . HIS A 1 86 ? -8.259 -4.480 -12.872 1.00 87.69 86 HIS A O 1
ATOM 703 N N . ARG A 1 87 ? -6.692 -2.874 -13.009 1.00 86.31 87 ARG A N 1
ATOM 704 C CA . ARG A 1 87 ? -7.166 -2.062 -11.875 1.00 86.31 87 ARG A CA 1
ATOM 705 C C . ARG A 1 87 ? -7.356 -2.877 -10.596 1.00 86.31 87 ARG A C 1
ATOM 707 O O . ARG A 1 87 ? -8.272 -2.604 -9.825 1.00 86.31 87 ARG A O 1
ATOM 714 N N . LEU A 1 88 ? -6.481 -3.857 -10.373 1.00 89.25 88 LEU A N 1
ATOM 715 C CA . LEU A 1 88 ? -6.576 -4.717 -9.199 1.00 89.25 88 LEU A CA 1
ATOM 716 C C . LEU A 1 88 ? -6.417 -3.864 -7.928 1.00 89.25 88 LEU A C 1
ATOM 718 O O . LEU A 1 88 ? -5.522 -3.010 -7.892 1.00 89.25 88 LEU A O 1
ATOM 722 N N . PRO A 1 89 ? -7.260 -4.060 -6.902 1.00 88.69 89 PRO A N 1
ATOM 723 C CA . PRO A 1 89 ? -7.092 -3.401 -5.613 1.00 88.69 89 PRO A CA 1
ATOM 724 C C . PRO A 1 89 ? -5.729 -3.736 -5.004 1.00 88.69 89 PRO A C 1
ATOM 726 O O . PRO A 1 89 ? -5.319 -4.897 -4.991 1.00 88.69 89 PRO A O 1
ATOM 729 N N . VAL A 1 90 ? -5.012 -2.722 -4.513 1.00 92.25 90 VAL A N 1
ATOM 730 C CA . VAL A 1 90 ? -3.725 -2.892 -3.826 1.00 92.25 90 VAL A CA 1
ATOM 731 C C . VAL A 1 90 ? -3.671 -1.962 -2.624 1.00 92.25 90 VAL A C 1
ATOM 733 O O . VAL A 1 90 ? -4.195 -0.849 -2.653 1.00 92.25 90 VAL A O 1
ATOM 736 N N . THR A 1 91 ? -3.028 -2.423 -1.554 1.00 92.25 91 THR A N 1
ATOM 737 C CA . THR A 1 91 ? -2.810 -1.614 -0.355 1.00 92.25 91 THR A CA 1
ATOM 738 C C . THR A 1 91 ? -1.920 -0.408 -0.661 1.00 92.25 91 THR A C 1
ATOM 740 O O . THR A 1 91 ? -1.089 -0.434 -1.572 1.00 92.25 91 THR A O 1
ATOM 743 N N . ALA A 1 92 ? -2.036 0.655 0.134 1.00 91.12 92 ALA A N 1
ATOM 744 C CA . ALA A 1 92 ? -1.210 1.850 -0.044 1.00 91.12 92 ALA A CA 1
ATOM 745 C C . ALA A 1 92 ? 0.300 1.517 0.052 1.00 91.12 92 ALA A C 1
ATOM 747 O O . ALA A 1 92 ? 1.104 1.978 -0.761 1.00 91.12 92 ALA A O 1
ATOM 748 N N . ARG A 1 93 ? 0.661 0.594 0.955 1.00 93.00 93 ARG A N 1
ATOM 749 C CA . ARG A 1 93 ? 2.009 0.019 1.068 1.00 93.00 93 ARG A CA 1
ATOM 750 C C . ARG A 1 93 ? 2.432 -0.761 -0.182 1.00 93.00 93 ARG A C 1
ATOM 752 O O . ARG A 1 93 ? 3.558 -0.601 -0.642 1.00 93.00 93 ARG A O 1
ATOM 759 N N . GLY A 1 94 ? 1.535 -1.548 -0.775 1.00 93.44 94 GLY A N 1
ATOM 760 C CA . GLY A 1 94 ? 1.811 -2.260 -2.025 1.00 93.44 94 GLY A CA 1
ATOM 761 C C . GLY A 1 94 ? 2.085 -1.318 -3.203 1.00 93.44 94 GLY A C 1
ATOM 762 O O . GLY A 1 94 ? 2.964 -1.590 -4.019 1.00 93.44 94 GLY A O 1
ATOM 763 N N . VAL A 1 95 ? 1.404 -0.167 -3.269 1.00 93.69 95 VAL A N 1
ATOM 764 C CA . VAL A 1 95 ? 1.710 0.880 -4.263 1.00 93.69 95 VAL A CA 1
ATOM 765 C C . VAL A 1 95 ? 3.116 1.454 -4.043 1.00 93.69 95 VAL A C 1
ATOM 767 O O . VAL A 1 95 ? 3.864 1.584 -5.012 1.00 93.69 95 VAL A O 1
ATOM 770 N N . SER A 1 96 ? 3.503 1.736 -2.792 1.00 95.00 96 SER A N 1
ATOM 771 C CA . SER A 1 96 ? 4.867 2.184 -2.455 1.00 95.00 96 SER A CA 1
ATOM 772 C C . SER A 1 96 ? 5.929 1.155 -2.875 1.00 95.00 96 SER A C 1
ATOM 774 O O . SER A 1 96 ? 6.909 1.508 -3.527 1.00 95.00 96 SER A O 1
ATOM 776 N N . GLN A 1 97 ? 5.698 -0.137 -2.619 1.00 94.69 97 GLN A N 1
ATOM 777 C CA . GLN A 1 97 ? 6.610 -1.223 -3.015 1.00 94.69 97 GLN A CA 1
ATOM 778 C C . GLN A 1 97 ? 6.778 -1.351 -4.536 1.00 94.69 97 GLN A C 1
ATOM 780 O O . GLN A 1 97 ? 7.882 -1.605 -5.030 1.00 94.69 97 GLN A O 1
ATOM 785 N N . PHE A 1 98 ? 5.698 -1.160 -5.301 1.00 95.00 98 PHE A N 1
ATOM 786 C CA . PHE A 1 98 ? 5.783 -1.137 -6.761 1.00 95.00 98 PHE A CA 1
ATOM 787 C C . PHE A 1 98 ? 6.632 0.027 -7.270 1.00 95.00 98 PHE A C 1
ATOM 789 O O . PHE A 1 98 ? 7.416 -0.161 -8.201 1.00 95.00 98 PHE A O 1
ATOM 796 N N . LEU A 1 99 ? 6.495 1.207 -6.662 1.00 95.94 99 LEU A N 1
ATOM 797 C CA . LEU A 1 99 ? 7.290 2.379 -7.017 1.00 95.94 99 LEU A CA 1
ATOM 798 C C . LEU A 1 99 ? 8.766 2.207 -6.642 1.00 95.94 99 LEU A C 1
ATOM 800 O O . LEU A 1 99 ? 9.617 2.465 -7.485 1.00 95.94 99 LEU A O 1
ATOM 804 N N . ASP A 1 100 ? 9.074 1.681 -5.457 1.00 95.81 100 ASP A N 1
ATOM 805 C CA . ASP A 1 100 ? 10.450 1.353 -5.051 1.00 95.81 100 ASP A CA 1
ATOM 806 C C . ASP A 1 100 ? 11.116 0.386 -6.049 1.00 95.81 100 ASP A C 1
ATOM 808 O O . ASP A 1 100 ? 12.221 0.620 -6.542 1.00 95.81 100 ASP A O 1
ATOM 812 N N . SER A 1 101 ? 10.395 -0.664 -6.453 1.00 94.75 101 SER A N 1
ATOM 813 C CA . SER A 1 101 ? 10.881 -1.607 -7.469 1.00 94.75 101 SER A CA 1
ATOM 814 C C . SER A 1 101 ? 11.084 -0.942 -8.835 1.00 94.75 101 SER A C 1
ATOM 816 O O . SER A 1 101 ? 12.031 -1.270 -9.552 1.00 94.75 101 SER A O 1
ATOM 818 N N . ALA A 1 102 ? 10.224 0.014 -9.200 1.00 94.88 102 ALA A N 1
ATOM 819 C CA . ALA A 1 102 ? 10.368 0.794 -10.424 1.00 94.88 102 ALA A CA 1
ATOM 820 C C . ALA A 1 102 ? 11.605 1.710 -10.380 1.00 94.88 102 ALA A C 1
ATOM 822 O O . ALA A 1 102 ? 12.350 1.764 -11.358 1.00 94.88 102 ALA A O 1
ATOM 823 N N . VAL A 1 103 ? 11.865 2.373 -9.249 1.00 95.75 103 VAL A N 1
ATOM 824 C CA . VAL A 1 103 ? 13.067 3.197 -9.025 1.00 95.75 103 VAL A CA 1
ATOM 825 C C . VAL A 1 103 ? 14.325 2.343 -9.149 1.00 95.75 103 VAL A C 1
ATOM 827 O O . VAL A 1 103 ? 15.221 2.669 -9.932 1.00 95.75 103 VAL A O 1
ATOM 830 N N . LYS A 1 104 ? 14.375 1.208 -8.439 1.00 93.31 104 LYS A N 1
ATOM 831 C CA . LYS A 1 104 ? 15.494 0.254 -8.498 1.00 93.31 104 LYS A CA 1
ATOM 832 C C . LYS A 1 104 ? 15.770 -0.192 -9.928 1.00 93.31 104 LYS A C 1
ATOM 834 O O . LYS A 1 104 ? 16.915 -0.155 -10.373 1.00 93.31 104 LYS A O 1
ATOM 839 N N . LEU A 1 105 ? 14.726 -0.547 -10.675 1.00 91.62 105 LEU A N 1
ATOM 840 C CA . LEU A 1 105 ? 14.861 -0.994 -12.057 1.00 91.62 105 LEU A CA 1
ATOM 841 C C . LEU A 1 105 ? 15.286 0.134 -13.014 1.00 91.62 105 LEU A C 1
ATOM 843 O O . LEU A 1 105 ? 16.118 -0.097 -13.888 1.00 91.62 105 LEU A O 1
ATOM 847 N N . ALA A 1 106 ? 14.778 1.357 -12.849 1.00 92.94 106 ALA A N 1
ATOM 848 C CA . ALA A 1 106 ? 15.208 2.507 -13.647 1.00 92.94 106 ALA A CA 1
ATOM 849 C C . ALA A 1 106 ? 16.692 2.844 -13.407 1.00 92.94 106 ALA A C 1
ATOM 851 O O . ALA A 1 106 ? 17.446 3.054 -14.363 1.00 92.94 106 ALA A O 1
ATOM 852 N N . ASN A 1 107 ? 17.137 2.801 -12.147 1.00 91.31 107 ASN A N 1
ATOM 853 C CA . ASN A 1 107 ? 18.548 2.936 -11.778 1.00 91.31 107 ASN A CA 1
ATOM 854 C C . ASN A 1 107 ? 19.408 1.821 -12.389 1.00 91.31 107 ASN A C 1
ATOM 856 O O . ASN A 1 107 ? 20.502 2.080 -12.901 1.00 91.31 107 ASN A O 1
ATOM 860 N N . LEU A 1 108 ? 18.887 0.592 -12.408 1.00 89.19 108 LEU A N 1
ATOM 861 C CA . LEU A 1 108 ? 19.546 -0.566 -13.007 1.00 89.19 108 LEU A CA 1
ATOM 862 C C . LEU A 1 108 ? 19.821 -0.379 -14.500 1.00 89.19 108 LEU A C 1
ATOM 864 O O . LEU A 1 108 ? 20.913 -0.673 -14.985 1.00 89.19 108 LEU A O 1
ATOM 868 N N . LEU A 1 109 ? 18.840 0.166 -15.220 1.00 88.19 109 LEU A N 1
ATOM 869 C CA . LEU A 1 109 ? 18.933 0.487 -16.646 1.00 88.19 109 LEU A CA 1
ATOM 870 C C . LEU A 1 109 ? 19.823 1.719 -16.919 1.00 88.19 109 LEU A C 1
ATOM 872 O O . LEU A 1 109 ? 20.104 2.053 -18.074 1.00 88.19 109 LEU A O 1
ATOM 876 N N . GLY A 1 110 ? 20.318 2.378 -15.865 1.00 86.00 110 GLY A N 1
ATOM 877 C CA . GLY A 1 110 ? 21.176 3.557 -15.948 1.00 86.00 110 GLY A CA 1
ATOM 878 C C . GLY A 1 110 ? 20.427 4.832 -16.328 1.00 86.00 110 GLY A C 1
ATOM 879 O O . GLY A 1 110 ? 21.050 5.773 -16.810 1.00 86.00 110 GLY A O 1
ATOM 880 N N . GLU A 1 111 ? 19.111 4.864 -16.127 1.00 89.56 111 GLU A N 1
ATOM 881 C CA . GLU A 1 111 ? 18.232 5.967 -16.514 1.00 89.56 111 GLU A CA 1
ATOM 882 C C . GLU A 1 111 ? 18.004 6.923 -15.340 1.00 89.56 111 GLU A C 1
ATOM 884 O O . GLU A 1 111 ? 16.902 7.035 -14.806 1.00 89.56 111 GLU A O 1
ATOM 889 N N . THR A 1 112 ? 19.070 7.614 -14.926 1.00 88.62 112 THR A N 1
ATOM 890 C CA . THR A 1 112 ? 19.119 8.407 -13.682 1.00 88.62 112 THR A CA 1
ATOM 891 C C . THR A 1 112 ? 18.085 9.530 -13.623 1.00 88.62 112 THR A C 1
ATOM 893 O O . THR A 1 112 ? 17.486 9.752 -12.577 1.00 88.62 112 THR A O 1
ATOM 896 N N . SER A 1 113 ? 17.815 10.213 -14.742 1.00 92.25 113 SER A N 1
ATOM 897 C CA . SER A 1 113 ? 16.813 11.290 -14.781 1.00 92.25 113 SER A CA 1
ATOM 898 C C . SER A 1 113 ? 15.397 10.773 -14.506 1.00 92.25 113 SER A C 1
ATOM 900 O O . SER A 1 113 ? 14.671 11.355 -13.702 1.00 92.25 113 SER A O 1
ATOM 902 N N . ARG A 1 114 ? 15.011 9.652 -15.127 1.00 92.62 114 ARG A N 1
ATOM 903 C CA . ARG A 1 114 ? 13.701 9.021 -14.906 1.00 92.62 114 ARG A CA 1
ATOM 904 C C . ARG A 1 114 ? 13.617 8.315 -13.560 1.00 92.62 114 ARG A C 1
ATOM 906 O O . ARG A 1 114 ? 12.554 8.319 -12.947 1.00 92.62 114 ARG A O 1
ATOM 913 N N . ALA A 1 115 ? 14.724 7.744 -13.088 1.00 93.44 115 ALA A N 1
ATOM 914 C CA . ALA A 1 115 ? 14.807 7.196 -11.744 1.00 93.44 115 ALA A CA 1
ATOM 915 C C . ALA A 1 115 ? 14.541 8.280 -10.689 1.00 93.44 115 ALA A C 1
ATOM 917 O O . ALA A 1 115 ? 13.725 8.043 -9.809 1.00 93.44 115 ALA A O 1
ATOM 918 N N . GLY A 1 116 ? 15.110 9.483 -10.843 1.00 94.00 116 GLY A N 1
ATOM 919 C CA . GLY A 1 116 ? 14.842 10.614 -9.947 1.00 94.00 116 GLY A CA 1
ATOM 920 C C . GLY A 1 116 ? 13.370 11.048 -9.930 1.00 94.00 116 GLY A C 1
ATOM 921 O O . GLY A 1 116 ? 12.814 11.285 -8.865 1.00 94.00 116 GLY A O 1
ATOM 922 N N . GLN A 1 117 ? 12.697 11.067 -11.087 1.00 94.88 117 GLN A N 1
ATOM 923 C CA . GLN A 1 117 ? 11.252 11.352 -11.154 1.00 94.88 117 GLN A CA 1
ATOM 924 C C . GLN A 1 117 ? 10.408 10.286 -10.436 1.00 94.88 117 GLN A C 1
ATOM 926 O O . GLN A 1 117 ? 9.422 10.602 -9.772 1.00 94.88 117 GLN A O 1
ATOM 931 N N . LEU A 1 118 ? 10.775 9.009 -10.585 1.00 95.25 118 LEU A N 1
ATOM 932 C CA . LEU A 1 118 ? 10.110 7.913 -9.879 1.00 95.25 118 LEU A CA 1
ATOM 933 C C . LEU A 1 118 ? 10.400 7.947 -8.377 1.00 95.25 118 LEU A C 1
ATOM 935 O O . LEU A 1 118 ? 9.529 7.579 -7.597 1.00 95.25 118 LEU A O 1
ATOM 939 N N . GLU A 1 119 ? 11.594 8.380 -7.983 1.00 96.75 119 GLU A N 1
ATOM 940 C CA . GLU A 1 119 ? 12.019 8.496 -6.590 1.00 96.75 119 GLU A CA 1
ATOM 941 C C . GLU A 1 119 ? 11.281 9.626 -5.870 1.00 96.75 119 GLU A C 1
ATOM 943 O O . GLU A 1 119 ? 10.808 9.425 -4.755 1.00 96.75 119 GLU A O 1
ATOM 948 N N . GLU A 1 120 ? 11.085 10.770 -6.528 1.00 96.56 120 GLU A N 1
ATOM 949 C CA . GLU A 1 120 ? 10.245 11.860 -6.019 1.00 96.56 120 GLU A CA 1
ATOM 950 C C . GLU A 1 120 ? 8.802 11.380 -5.797 1.00 96.56 120 GLU A C 1
ATOM 952 O O . GLU A 1 120 ? 8.259 11.508 -4.699 1.00 96.56 120 GLU A O 1
ATOM 957 N N . LEU A 1 121 ? 8.212 10.717 -6.800 1.00 95.19 121 LEU A N 1
ATOM 958 C CA . LEU A 1 121 ? 6.872 10.139 -6.685 1.00 95.19 121 LEU A CA 1
ATOM 959 C C . LEU A 1 121 ? 6.789 9.072 -5.582 1.00 95.19 121 LEU A C 1
ATOM 961 O O . LEU A 1 121 ? 5.797 9.008 -4.854 1.00 95.19 121 LEU A O 1
ATOM 965 N N . TRP A 1 122 ? 7.807 8.218 -5.461 1.00 96.69 122 TRP A N 1
ATOM 966 C CA . TRP A 1 122 ? 7.892 7.211 -4.408 1.00 96.69 122 TRP A CA 1
ATOM 967 C C . TRP A 1 122 ? 7.959 7.858 -3.025 1.00 96.69 122 TRP A C 1
ATOM 969 O O . TRP A 1 122 ? 7.186 7.468 -2.155 1.00 96.69 122 TRP A O 1
ATOM 979 N N . SER A 1 123 ? 8.817 8.862 -2.833 1.00 97.12 123 SER A N 1
ATOM 980 C CA . SER A 1 123 ? 8.964 9.592 -1.570 1.00 97.12 123 SER A CA 1
ATOM 981 C C . SER A 1 123 ? 7.643 10.237 -1.141 1.00 97.12 123 SER A C 1
ATOM 983 O O . SER A 1 123 ? 7.192 10.063 -0.004 1.00 97.12 123 SER A O 1
ATOM 985 N N . ASP A 1 124 ? 6.953 10.889 -2.079 1.00 96.06 124 ASP A N 1
ATOM 986 C CA . ASP A 1 124 ? 5.648 11.501 -1.841 1.00 96.06 124 ASP A CA 1
ATOM 987 C C . ASP A 1 124 ? 4.587 10.472 -1.448 1.00 96.06 124 ASP A C 1
ATOM 989 O O . 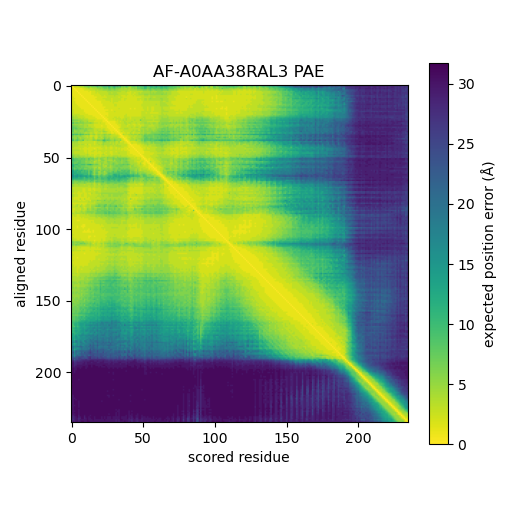ASP A 1 124 ? 3.860 10.664 -0.469 1.00 96.06 124 ASP A O 1
ATOM 993 N N . VAL A 1 125 ? 4.492 9.362 -2.183 1.00 94.75 125 VAL A N 1
ATOM 994 C CA . VAL A 1 125 ? 3.544 8.286 -1.866 1.00 94.75 125 VAL A CA 1
ATOM 995 C C . VAL A 1 125 ? 3.885 7.658 -0.519 1.00 94.75 125 VAL A C 1
ATOM 997 O O . VAL A 1 125 ? 2.996 7.493 0.312 1.00 94.75 125 VAL A O 1
ATOM 1000 N N . ASN A 1 126 ? 5.154 7.350 -0.268 1.00 96.38 126 ASN A N 1
ATOM 1001 C CA . ASN A 1 126 ? 5.607 6.694 0.951 1.00 96.38 126 ASN A CA 1
ATOM 1002 C C . ASN A 1 126 ? 5.385 7.571 2.192 1.00 96.38 126 ASN A C 1
ATOM 1004 O O . ASN A 1 126 ? 4.905 7.078 3.210 1.00 96.38 126 ASN A O 1
ATOM 1008 N N . SER A 1 127 ? 5.645 8.880 2.102 1.00 96.88 127 SER A N 1
ATOM 1009 C CA . SER A 1 127 ? 5.365 9.815 3.199 1.00 96.88 127 SER A CA 1
ATOM 1010 C C . SER A 1 127 ? 3.874 9.855 3.549 1.00 96.88 127 SER A C 1
ATOM 1012 O O . SER A 1 127 ? 3.511 9.807 4.724 1.00 96.88 127 SER A O 1
ATOM 1014 N N . LYS A 1 128 ? 2.998 9.866 2.535 1.00 95.06 128 LYS A N 1
ATOM 1015 C CA . LYS A 1 128 ? 1.542 9.857 2.721 1.00 95.06 128 LYS A CA 1
ATOM 1016 C C . LYS A 1 128 ? 1.048 8.528 3.282 1.00 95.06 128 LYS A C 1
ATOM 1018 O O . LYS A 1 128 ? 0.190 8.542 4.157 1.00 95.06 128 LYS A O 1
ATOM 1023 N N . VAL A 1 129 ? 1.601 7.402 2.824 1.00 94.94 129 VAL A N 1
ATOM 1024 C CA . VAL A 1 129 ? 1.318 6.069 3.383 1.00 94.94 129 VAL A CA 1
ATOM 1025 C C . VAL A 1 129 ? 1.665 6.042 4.869 1.00 94.94 129 VAL A C 1
ATOM 1027 O O . VAL A 1 129 ? 0.809 5.699 5.678 1.00 94.94 129 VAL A O 1
ATOM 1030 N N . ASN A 1 130 ? 2.866 6.489 5.242 1.00 95.25 130 ASN A N 1
ATOM 1031 C CA . ASN A 1 130 ? 3.299 6.517 6.639 1.00 95.25 130 ASN A CA 1
ATOM 1032 C C . ASN A 1 130 ? 2.416 7.436 7.494 1.00 95.25 130 ASN A C 1
ATOM 1034 O O . ASN A 1 130 ? 2.027 7.067 8.598 1.00 95.25 130 ASN A O 1
ATOM 1038 N N . ALA A 1 131 ? 2.055 8.616 6.983 1.00 95.75 131 ALA A N 1
ATOM 1039 C CA . ALA A 1 131 ? 1.156 9.531 7.682 1.00 95.75 131 ALA A CA 1
ATOM 1040 C C . ALA A 1 131 ? -0.240 8.921 7.898 1.00 95.75 131 ALA A C 1
ATOM 1042 O O . ALA A 1 131 ? -0.824 9.085 8.968 1.00 95.75 131 ALA A O 1
ATOM 1043 N N . MET A 1 132 ? -0.767 8.198 6.904 1.00 94.12 132 MET A N 1
ATOM 1044 C CA . MET A 1 132 ? -2.040 7.485 7.029 1.00 94.12 132 MET A CA 1
ATOM 1045 C C . MET A 1 132 ? -1.969 6.356 8.060 1.00 94.12 132 MET A C 1
ATOM 1047 O O . MET A 1 132 ? -2.895 6.219 8.852 1.00 94.12 132 MET A O 1
ATOM 1051 N N . GLU A 1 133 ? -0.889 5.571 8.070 1.00 94.06 133 GLU A N 1
ATOM 1052 C CA . GLU A 1 133 ? -0.689 4.489 9.043 1.00 94.06 133 GLU A CA 1
ATOM 1053 C C . GLU A 1 133 ? -0.585 5.036 10.476 1.00 94.06 133 GLU A C 1
ATOM 1055 O O . GLU A 1 133 ? -1.252 4.531 11.374 1.00 94.06 133 GLU A O 1
ATOM 1060 N N . LEU A 1 134 ? 0.163 6.124 10.687 1.00 95.50 134 LEU A N 1
ATOM 1061 C CA . LEU A 1 134 ? 0.253 6.778 11.997 1.00 95.50 134 LEU A CA 1
ATOM 1062 C C . LEU A 1 134 ? -1.095 7.340 12.462 1.00 95.50 134 LEU A C 1
ATOM 1064 O O . LEU A 1 134 ? -1.472 7.148 13.614 1.00 95.50 134 LEU A O 1
ATOM 1068 N N . ASN A 1 135 ? -1.831 8.017 11.576 1.00 96.38 135 ASN A N 1
ATOM 1069 C CA . ASN A 1 135 ? -3.150 8.558 11.909 1.00 96.38 135 ASN A CA 1
ATOM 1070 C C . ASN A 1 135 ? -4.141 7.438 12.255 1.00 96.38 135 ASN A C 1
ATOM 1072 O O . ASN A 1 135 ? -4.871 7.540 13.236 1.00 96.38 135 ASN A O 1
ATOM 1076 N N . LYS A 1 136 ? -4.120 6.339 11.492 1.00 95.44 136 LYS A N 1
ATOM 1077 C CA . LYS A 1 136 ? -4.931 5.157 11.789 1.00 95.44 136 LYS A CA 1
ATOM 1078 C C . LYS A 1 136 ? -4.660 4.648 13.209 1.00 95.44 136 LYS A C 1
ATOM 1080 O O . LYS A 1 136 ? -5.614 4.490 13.960 1.00 95.44 136 LYS A O 1
ATOM 1085 N N . ASN A 1 137 ? -3.394 4.466 13.581 1.00 96.00 137 ASN A N 1
ATOM 1086 C CA . ASN A 1 137 ? -3.036 3.976 14.915 1.00 96.00 137 ASN A CA 1
ATOM 1087 C C . ASN A 1 137 ? -3.534 4.923 16.020 1.00 96.00 137 ASN A C 1
ATOM 1089 O O . ASN A 1 137 ? -4.125 4.473 16.991 1.00 96.00 137 ASN A O 1
ATOM 1093 N N . VAL A 1 138 ? -3.371 6.241 15.846 1.00 97.44 138 VAL A N 1
ATOM 1094 C CA . VAL A 1 138 ? -3.867 7.237 16.817 1.00 97.44 138 VAL A CA 1
ATOM 1095 C C . VAL A 1 138 ? -5.387 7.160 16.983 1.00 97.44 138 VAL A C 1
ATOM 1097 O O . VAL A 1 138 ? -5.894 7.276 18.101 1.00 97.44 138 VAL A O 1
ATOM 1100 N N . LEU A 1 139 ? -6.123 6.974 15.885 1.00 97.50 139 LEU A N 1
ATOM 1101 C CA . LEU A 1 139 ? -7.576 6.816 15.928 1.00 97.50 139 LEU A CA 1
ATOM 1102 C C . LEU A 1 139 ? -7.981 5.512 16.624 1.00 97.50 139 LEU A C 1
ATOM 1104 O O . LEU A 1 139 ? -8.869 5.541 17.472 1.00 97.50 139 LEU A O 1
ATOM 1108 N N . GLU A 1 140 ? -7.318 4.397 16.312 1.00 97.69 140 GLU A N 1
ATOM 1109 C CA . GLU A 1 140 ? -7.563 3.097 16.952 1.00 97.69 140 GLU A CA 1
ATOM 1110 C C . GLU A 1 140 ? -7.286 3.147 18.462 1.00 97.69 140 GLU A C 1
ATOM 1112 O O . GLU A 1 140 ? -8.121 2.701 19.252 1.00 97.69 140 GLU A O 1
ATOM 1117 N N . ASP A 1 141 ? -6.179 3.767 18.879 1.00 97.88 141 ASP A N 1
ATOM 1118 C CA . ASP A 1 141 ? -5.833 3.953 20.293 1.00 97.88 141 ASP A CA 1
ATOM 1119 C C . ASP A 1 141 ? -6.867 4.829 21.015 1.00 97.88 141 ASP A C 1
ATOM 1121 O O . ASP A 1 141 ? -7.287 4.532 22.136 1.00 97.88 141 ASP A O 1
ATOM 1125 N N . THR A 1 142 ? -7.311 5.907 20.361 1.00 98.06 142 THR A N 1
ATOM 1126 C CA . THR A 1 142 ? -8.317 6.820 20.920 1.00 98.06 142 THR A CA 1
ATOM 1127 C C . THR A 1 142 ? -9.646 6.103 21.126 1.00 98.06 142 THR A C 1
ATOM 1129 O O . THR A 1 142 ? -10.196 6.161 22.223 1.00 98.06 142 THR A O 1
ATOM 1132 N N . VAL A 1 143 ? -10.129 5.388 20.106 1.00 98.31 143 VAL A N 1
ATOM 1133 C CA . VAL A 1 143 ? -11.383 4.626 20.178 1.00 98.31 143 VAL A CA 1
ATOM 1134 C C . VAL A 1 143 ? -11.292 3.536 21.241 1.00 98.31 143 VAL A C 1
ATOM 1136 O O . VAL A 1 143 ? -12.213 3.387 22.038 1.00 98.31 143 VAL A O 1
ATOM 1139 N N . THR A 1 144 ? -10.176 2.811 21.305 1.00 98.38 144 THR A N 1
ATOM 1140 C CA . THR A 1 144 ? -9.971 1.758 22.310 1.00 98.38 144 THR A CA 1
ATOM 1141 C C . THR A 1 144 ? -10.080 2.319 23.726 1.00 98.38 144 THR A C 1
ATOM 1143 O O . THR A 1 144 ? -10.785 1.753 24.560 1.00 98.38 144 THR A O 1
ATOM 1146 N N . ARG A 1 145 ? -9.437 3.461 23.991 1.00 98.25 145 ARG A N 1
ATOM 1147 C CA . ARG A 1 145 ? -9.510 4.138 25.291 1.00 98.25 145 ARG A CA 1
ATOM 1148 C C . ARG A 1 145 ? -10.927 4.611 25.614 1.00 98.25 145 ARG A C 1
ATOM 1150 O O . ARG A 1 145 ? -11.405 4.388 26.718 1.00 98.25 145 ARG A O 1
ATOM 1157 N N . GLU A 1 146 ? -11.611 5.239 24.663 1.00 98.31 146 GLU A N 1
ATOM 1158 C CA . GLU A 1 146 ? -12.979 5.723 24.883 1.00 98.31 146 GLU A CA 1
ATOM 1159 C C . GLU A 1 146 ? -13.969 4.576 25.124 1.00 98.31 146 GLU A C 1
ATOM 1161 O O . GLU A 1 146 ? -14.849 4.692 25.976 1.00 98.31 146 GLU A O 1
ATOM 1166 N N . LEU A 1 147 ? -13.801 3.441 24.439 1.00 98.56 147 LEU A N 1
ATOM 1167 C CA . LEU A 1 147 ? -14.599 2.240 24.687 1.00 98.56 147 LEU A CA 1
ATOM 1168 C C . LEU A 1 147 ? -14.330 1.644 26.073 1.00 98.56 147 LEU A C 1
ATOM 1170 O O . LEU A 1 147 ? -15.275 1.216 26.733 1.00 98.56 147 LEU A O 1
ATOM 1174 N N . GLN A 1 148 ? -13.081 1.659 26.547 1.00 98.50 148 GLN A N 1
ATOM 1175 C CA . GLN A 1 148 ? -12.749 1.248 27.915 1.00 98.50 148 GLN A CA 1
ATOM 1176 C C . GLN A 1 148 ? -13.399 2.164 28.960 1.00 98.50 148 GLN A C 1
ATOM 1178 O O . GLN A 1 148 ? -13.983 1.667 29.922 1.00 98.50 148 GLN A O 1
ATOM 1183 N N . ASP A 1 149 ? -13.369 3.482 28.751 1.00 98.38 149 ASP A N 1
ATOM 1184 C CA . ASP A 1 149 ? -14.028 4.446 29.642 1.00 98.38 149 ASP A CA 1
ATOM 1185 C C . ASP A 1 149 ? -15.554 4.234 29.671 1.00 98.38 149 ASP A C 1
ATOM 1187 O O . ASP A 1 149 ? -16.190 4.350 30.721 1.00 98.38 149 ASP A O 1
ATOM 1191 N N . ILE A 1 150 ? -16.166 3.917 28.523 1.00 98.56 150 ILE A N 1
ATOM 1192 C CA . ILE A 1 150 ? -17.593 3.569 28.440 1.00 98.56 150 ILE A CA 1
ATOM 1193 C C . ILE A 1 150 ? -17.877 2.280 29.211 1.00 98.56 150 ILE A C 1
ATOM 1195 O O . ILE A 1 150 ? -18.856 2.227 29.955 1.00 98.56 150 ILE A O 1
ATOM 1199 N N . GLN A 1 151 ? -17.031 1.263 29.055 1.00 98.50 151 GLN A N 1
ATOM 1200 C CA . GLN A 1 151 ? -17.200 -0.017 29.733 1.00 98.50 151 GLN A CA 1
ATOM 1201 C C . GLN A 1 151 ? -17.141 0.139 31.258 1.00 98.50 151 GLN A C 1
ATOM 1203 O O . GLN A 1 151 ? -18.023 -0.353 31.954 1.00 98.50 151 GLN A O 1
ATOM 1208 N N . GLN A 1 152 ? -16.189 0.919 31.775 1.00 98.44 152 GLN A N 1
ATOM 1209 C CA . GLN A 1 152 ? -16.098 1.210 33.211 1.00 98.44 152 GLN A CA 1
ATOM 1210 C C . GLN A 1 152 ? -17.347 1.920 33.749 1.00 98.44 152 GLN A C 1
ATOM 1212 O O . GLN A 1 152 ? -17.823 1.603 34.837 1.00 98.44 152 GLN A O 1
ATOM 1217 N N . LYS A 1 153 ? -17.905 2.869 32.986 1.00 98.44 153 LYS A N 1
ATOM 1218 C CA . LYS A 1 153 ? -19.143 3.564 33.373 1.00 98.44 153 LYS A CA 1
ATOM 1219 C C . LYS A 1 153 ? -20.351 2.636 33.380 1.00 98.44 153 LYS A C 1
ATOM 1221 O O . LYS A 1 153 ? -21.214 2.797 34.234 1.00 98.44 153 LYS A O 1
ATOM 1226 N N . ARG A 1 154 ? -20.426 1.688 32.440 1.00 98.50 154 ARG A N 1
ATOM 1227 C CA . ARG A 1 154 ? -21.480 0.663 32.434 1.00 98.50 154 ARG A CA 1
ATOM 1228 C C . ARG A 1 154 ? -21.394 -0.195 33.690 1.00 98.50 154 ARG A C 1
ATOM 1230 O O . ARG A 1 154 ? -22.370 -0.273 34.412 1.00 98.50 154 ARG A O 1
ATOM 1237 N N . GLU A 1 155 ? -20.207 -0.685 34.031 1.00 98.44 155 GLU A N 1
ATOM 1238 C CA . GLU A 1 155 ? -19.998 -1.476 35.252 1.00 98.44 155 GLU A CA 1
ATOM 1239 C C . GLU A 1 155 ? -20.329 -0.699 36.536 1.00 98.44 155 GLU A C 1
ATOM 1241 O O . GLU A 1 155 ? -20.830 -1.260 37.509 1.00 98.44 155 GLU A O 1
ATOM 1246 N N . GLU A 1 156 ? -20.047 0.606 36.579 1.00 98.31 156 GLU A N 1
ATOM 1247 C CA . GLU A 1 156 ? -20.458 1.453 37.699 1.00 98.31 156 GLU A CA 1
ATOM 1248 C C . GLU A 1 156 ? -21.981 1.573 37.805 1.00 98.31 156 GLU A C 1
ATOM 1250 O O . GLU A 1 156 ? -22.520 1.440 38.906 1.00 98.31 156 GLU A O 1
ATOM 1255 N N . LEU A 1 157 ? -22.663 1.779 36.677 1.00 98.56 157 LEU A N 1
ATOM 1256 C CA . LEU A 1 157 ? -24.122 1.838 36.627 1.00 98.56 157 LEU A CA 1
ATOM 1257 C C . LEU A 1 157 ? -24.757 0.498 37.008 1.00 98.56 157 LEU A C 1
ATOM 1259 O O . LEU A 1 157 ? -25.668 0.499 37.829 1.00 98.56 157 LEU A O 1
ATOM 1263 N N . ASP A 1 158 ? -24.232 -0.620 36.507 1.00 98.56 158 ASP A N 1
ATOM 1264 C CA . ASP A 1 158 ? -24.725 -1.965 36.822 1.00 98.56 158 ASP A CA 1
ATOM 1265 C C . ASP A 1 158 ? -24.620 -2.251 38.329 1.00 98.56 158 ASP A C 1
ATOM 1267 O O . ASP A 1 158 ? -25.540 -2.792 38.947 1.00 98.56 158 ASP A O 1
ATOM 1271 N N . ARG A 1 159 ? -23.516 -1.830 38.966 1.00 98.19 159 ARG A N 1
ATOM 1272 C CA . ARG A 1 159 ? -23.356 -1.943 40.426 1.00 98.19 159 ARG A CA 1
ATOM 1273 C C . ARG A 1 159 ? -24.370 -1.096 41.183 1.00 98.19 159 ARG A C 1
ATOM 1275 O O . ARG A 1 159 ? -24.930 -1.572 42.167 1.00 98.19 159 ARG A O 1
ATOM 1282 N N . LEU A 1 160 ? -24.592 0.141 40.743 1.00 98.12 160 LEU A N 1
ATOM 1283 C CA . LEU A 1 160 ? -25.555 1.038 41.377 1.00 98.12 160 LEU A CA 1
ATOM 1284 C C . LEU A 1 160 ? -26.988 0.504 41.239 1.00 98.12 160 LEU A C 1
ATOM 1286 O O . LEU A 1 160 ? -27.759 0.554 42.195 1.00 98.12 160 LEU A O 1
ATOM 1290 N N . GLU A 1 161 ? -27.340 -0.032 40.072 1.00 97.81 161 GLU A N 1
ATOM 1291 C CA . GLU A 1 161 ? -28.638 -0.659 39.827 1.00 97.81 161 GLU A CA 1
ATOM 1292 C C . GLU A 1 161 ? -28.857 -1.872 40.740 1.00 97.81 161 GLU A C 1
ATOM 1294 O O . GLU A 1 161 ? -29.910 -1.986 41.378 1.00 97.81 161 GLU A O 1
ATOM 1299 N N . ALA A 1 162 ? -27.848 -2.737 40.873 1.00 97.94 162 ALA A N 1
ATOM 1300 C CA . ALA A 1 162 ? -27.903 -3.888 41.767 1.00 97.94 162 ALA A CA 1
ATOM 1301 C C . ALA A 1 162 ? -28.064 -3.470 43.238 1.00 97.94 162 ALA A C 1
ATOM 1303 O O . ALA A 1 162 ? -28.904 -4.029 43.946 1.00 97.94 162 ALA A O 1
ATOM 1304 N N . GLU A 1 163 ? -27.312 -2.462 43.692 1.00 98.00 163 GLU A N 1
ATOM 1305 C CA . GLU A 1 163 ? -27.401 -1.938 45.060 1.00 98.00 163 GLU A CA 1
ATOM 1306 C C . GLU A 1 163 ? -28.795 -1.370 45.362 1.00 98.00 163 GLU A C 1
ATOM 1308 O O . GLU A 1 163 ? -29.392 -1.706 46.386 1.00 98.00 163 GLU A O 1
ATOM 1313 N N . LEU A 1 164 ? -29.347 -0.554 44.459 1.00 97.38 164 LEU A N 1
ATOM 1314 C CA . LEU A 1 164 ? -30.679 0.033 44.622 1.00 97.38 164 LEU A CA 1
ATOM 1315 C C . LEU A 1 164 ? -31.776 -1.034 44.631 1.00 97.38 164 LEU A C 1
ATOM 1317 O O . LEU A 1 164 ? -32.682 -0.981 45.465 1.00 97.38 164 LEU A O 1
ATOM 1321 N N . THR A 1 165 ? -31.682 -2.021 43.740 1.00 97.62 165 THR A N 1
ATOM 1322 C CA . THR A 1 165 ? -32.652 -3.120 43.662 1.00 97.62 165 THR A CA 1
ATOM 1323 C C . THR A 1 165 ? -32.601 -3.981 44.921 1.00 97.62 165 THR A C 1
ATOM 1325 O O . THR A 1 165 ? -33.641 -4.308 45.495 1.00 97.62 165 THR A O 1
ATOM 1328 N N . GLN A 1 166 ? -31.400 -4.297 45.411 1.00 97.12 166 GLN A N 1
ATOM 1329 C CA . GLN A 1 166 ? -31.220 -5.049 46.650 1.00 97.12 166 GLN A CA 1
ATOM 1330 C C . GLN A 1 166 ? -31.721 -4.269 47.873 1.00 97.12 166 GLN A C 1
ATOM 1332 O O . GLN A 1 166 ? -32.379 -4.849 48.739 1.00 97.12 166 GLN A O 1
ATOM 1337 N N . GLY A 1 167 ? -31.441 -2.964 47.937 1.00 97.06 167 GLY A N 1
ATOM 1338 C CA . GLY A 1 167 ? -31.942 -2.078 48.987 1.00 97.06 167 GLY A CA 1
ATOM 1339 C C . GLY A 1 167 ? -33.469 -2.053 49.026 1.00 97.06 167 GLY A C 1
ATOM 1340 O O . GLY A 1 167 ? -34.059 -2.311 50.070 1.00 97.06 167 GLY A O 1
ATOM 1341 N N . MET A 1 168 ? -34.111 -1.862 47.870 1.00 96.88 168 MET A N 1
ATOM 1342 C CA . MET A 1 168 ? -35.572 -1.877 47.749 1.00 96.88 168 MET A CA 1
ATOM 1343 C C . MET A 1 168 ? -36.185 -3.203 48.227 1.00 96.88 168 MET A C 1
ATOM 1345 O O . MET A 1 168 ? -37.164 -3.188 48.970 1.00 96.88 168 MET A O 1
ATOM 1349 N N . LEU A 1 169 ? -35.626 -4.347 47.814 1.00 97.06 169 LEU A N 1
ATOM 1350 C CA . LEU A 1 169 ? -36.131 -5.665 48.219 1.00 97.06 169 LEU A CA 1
ATOM 1351 C C . LEU A 1 169 ? -36.018 -5.885 49.730 1.00 97.06 169 LEU A C 1
ATOM 1353 O O . LEU A 1 169 ? -36.920 -6.456 50.345 1.00 97.06 169 LEU A O 1
ATOM 1357 N N . LYS A 1 170 ? -34.920 -5.422 50.331 1.00 97.25 170 LYS A N 1
ATOM 1358 C CA . LYS A 1 170 ? -34.718 -5.498 51.776 1.00 97.25 170 LYS A CA 1
ATOM 1359 C C . LYS A 1 170 ? -35.707 -4.612 52.530 1.00 97.25 170 LYS A C 1
ATOM 1361 O O . LYS A 1 170 ? -36.347 -5.091 53.461 1.00 97.25 170 LYS A O 1
ATOM 1366 N N . ASP A 1 171 ? -35.862 -3.363 52.102 1.00 96.81 171 ASP A N 1
ATOM 1367 C CA . ASP A 1 171 ? -36.790 -2.418 52.724 1.00 96.81 171 ASP A CA 1
ATOM 1368 C C . ASP A 1 171 ? -38.241 -2.929 52.650 1.00 96.81 171 ASP A C 1
ATOM 1370 O O . ASP A 1 171 ? -38.990 -2.825 53.624 1.00 96.81 171 ASP A O 1
ATOM 1374 N N . ASP A 1 172 ? -38.639 -3.536 51.525 1.00 96.56 172 ASP A N 1
ATOM 1375 C CA . ASP A 1 172 ? -39.957 -4.163 51.368 1.00 96.56 172 ASP A CA 1
ATOM 1376 C C . ASP A 1 172 ? -40.152 -5.356 52.322 1.00 96.56 172 ASP A C 1
ATOM 1378 O O . ASP A 1 172 ? -41.212 -5.491 52.941 1.00 96.56 172 ASP A O 1
ATOM 1382 N N . LEU A 1 173 ? -39.126 -6.195 52.501 1.00 96.44 173 LEU A N 1
ATOM 1383 C CA . LEU A 1 173 ? -39.161 -7.332 53.426 1.00 96.44 173 LEU A CA 1
ATOM 1384 C C . LEU A 1 173 ? -39.260 -6.889 54.894 1.00 96.44 173 LEU A C 1
ATOM 1386 O O . LEU A 1 173 ? -40.078 -7.422 55.655 1.00 96.44 173 LEU A O 1
ATOM 1390 N N . ASP A 1 174 ? -38.461 -5.898 55.286 1.00 96.38 174 ASP A N 1
ATOM 1391 C CA . ASP A 1 174 ? -38.464 -5.337 56.638 1.00 96.38 174 ASP A CA 1
ATOM 1392 C C . ASP A 1 174 ? -39.826 -4.690 56.942 1.00 96.38 174 ASP A C 1
ATOM 1394 O O . ASP A 1 174 ? -40.417 -4.919 58.003 1.00 96.38 174 ASP A O 1
ATOM 1398 N N . ASN A 1 175 ? -40.388 -3.956 55.975 1.00 96.94 175 ASN A N 1
ATOM 1399 C CA . ASN A 1 175 ? -41.717 -3.363 56.091 1.00 96.94 175 ASN A CA 1
ATOM 1400 C C . ASN A 1 175 ? -42.820 -4.430 56.220 1.00 96.94 175 ASN A C 1
ATOM 1402 O O . ASN A 1 175 ? -43.675 -4.326 57.101 1.00 96.94 175 ASN A O 1
ATOM 1406 N N . LYS A 1 176 ? -42.792 -5.490 55.398 1.00 96.19 176 LYS A N 1
ATOM 1407 C CA . LYS A 1 176 ? -43.737 -6.619 55.502 1.00 96.19 176 LYS A CA 1
ATOM 1408 C C . LYS A 1 176 ? -43.686 -7.281 56.877 1.00 96.19 176 LYS A C 1
ATOM 1410 O O . LYS A 1 176 ? -44.735 -7.550 57.460 1.00 96.19 176 LYS A O 1
ATOM 1415 N N . THR A 1 177 ? -42.485 -7.494 57.409 1.00 96.81 177 THR A N 1
ATOM 1416 C CA . THR A 1 177 ? -42.278 -8.095 58.733 1.00 96.81 177 THR A CA 1
ATOM 1417 C C . THR A 1 177 ? -42.859 -7.216 59.839 1.00 96.81 177 THR A C 1
ATOM 1419 O O . THR A 1 177 ? -43.617 -7.701 60.681 1.00 96.81 177 THR A O 1
ATOM 1422 N N . LEU A 1 178 ? -42.569 -5.912 59.809 1.00 95.81 178 LEU A N 1
ATOM 1423 C CA . LEU A 1 178 ? -43.077 -4.955 60.792 1.00 95.81 178 LEU A CA 1
ATOM 1424 C C . LEU A 1 178 ? -44.609 -4.867 60.768 1.00 95.81 178 LEU A C 1
ATOM 1426 O O . LEU A 1 178 ? -45.254 -4.917 61.815 1.00 95.81 178 LEU A O 1
ATOM 1430 N N . ILE A 1 179 ? -45.206 -4.749 59.579 1.00 96.06 179 ILE A N 1
ATOM 1431 C CA . ILE A 1 179 ? -46.665 -4.705 59.432 1.00 96.06 179 ILE A CA 1
ATOM 1432 C C . ILE A 1 179 ? -47.298 -6.019 59.899 1.00 96.06 179 ILE A C 1
ATOM 1434 O O . ILE A 1 179 ? -48.321 -5.981 60.583 1.00 96.06 179 ILE A O 1
ATOM 1438 N N . GLY A 1 180 ? -46.682 -7.165 59.593 1.00 95.50 180 GLY A N 1
ATOM 1439 C CA . GLY A 1 180 ? -47.117 -8.474 60.084 1.00 95.50 180 GLY A CA 1
ATOM 1440 C C . GLY A 1 180 ? -47.190 -8.528 61.611 1.00 95.50 180 GLY A C 1
ATOM 1441 O O . GLY A 1 180 ? -48.236 -8.875 62.157 1.00 95.50 180 GLY A O 1
ATOM 1442 N N . GLN A 1 181 ? -46.131 -8.086 62.296 1.00 94.56 181 GLN A N 1
ATOM 1443 C CA . GLN A 1 181 ? -46.089 -8.015 63.762 1.00 94.56 181 GLN A CA 1
ATOM 1444 C C . GLN A 1 181 ? -47.170 -7.085 64.332 1.00 94.56 181 GLN A C 1
ATOM 1446 O O . GLN A 1 181 ? -47.898 -7.464 65.246 1.00 94.56 181 GLN A O 1
ATOM 1451 N N . LEU A 1 182 ? -47.342 -5.888 63.760 1.00 94.62 182 LEU A N 1
ATOM 1452 C CA . LEU A 1 182 ? -48.365 -4.933 64.213 1.00 94.62 182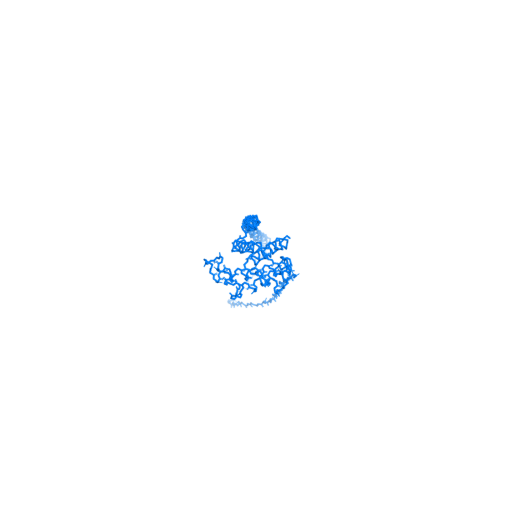 LEU A CA 1
ATOM 1453 C C . LEU A 1 182 ? -49.796 -5.474 64.054 1.00 94.62 182 LEU A C 1
ATOM 1455 O O . LEU A 1 182 ? -50.673 -5.197 64.884 1.00 94.62 182 LEU A O 1
ATOM 1459 N N . LEU A 1 183 ? -50.048 -6.228 62.981 1.00 94.31 183 LEU A N 1
ATOM 1460 C CA . LEU A 1 183 ? -51.326 -6.899 62.756 1.00 94.31 183 LEU A CA 1
ATOM 1461 C C . LEU A 1 183 ? -51.540 -8.035 63.759 1.00 94.31 183 LEU A C 1
ATOM 1463 O O . LEU A 1 183 ? -52.636 -8.146 64.309 1.00 94.31 183 LEU A O 1
ATOM 1467 N N . GLU A 1 184 ? -50.513 -8.837 64.038 1.00 92.94 184 GLU A N 1
ATOM 1468 C CA . GLU A 1 184 ? -50.573 -9.921 65.020 1.00 92.94 184 GLU A CA 1
ATOM 1469 C C . GLU A 1 184 ? -50.844 -9.397 66.437 1.00 92.94 184 GLU A C 1
ATOM 1471 O O . GLU A 1 184 ? -51.776 -9.865 67.098 1.00 92.94 184 GLU A O 1
ATOM 1476 N N . ASP A 1 185 ? -50.133 -8.353 66.865 1.00 91.75 185 ASP A N 1
ATOM 1477 C CA . ASP A 1 185 ? -50.364 -7.671 68.143 1.00 91.75 185 ASP A CA 1
ATOM 1478 C C . ASP A 1 185 ? -51.800 -7.134 68.245 1.00 91.75 185 ASP A C 1
ATOM 1480 O O . ASP A 1 185 ? -52.469 -7.257 69.279 1.00 91.75 185 ASP A O 1
ATOM 1484 N N . SER A 1 186 ? -52.314 -6.561 67.152 1.00 91.88 186 SER A N 1
ATOM 1485 C CA . SER A 1 186 ? -53.693 -6.068 67.082 1.00 91.88 186 SER A CA 1
ATOM 1486 C C . SER A 1 186 ? -54.711 -7.204 67.190 1.00 91.88 186 SER A C 1
ATOM 1488 O O . SER A 1 186 ? -55.686 -7.081 67.939 1.00 91.88 186 SER A O 1
ATOM 1490 N N . LEU A 1 187 ? -54.487 -8.326 66.496 1.00 88.88 187 LEU A N 1
ATOM 1491 C CA . LEU A 1 187 ? -55.321 -9.525 66.596 1.00 88.88 187 LEU A CA 1
ATOM 1492 C C . LEU A 1 187 ? -55.307 -10.069 68.027 1.00 88.88 187 LEU A C 1
ATOM 1494 O O . LEU A 1 187 ? -56.374 -10.254 68.617 1.00 88.88 187 LEU A O 1
ATOM 1498 N N . GLN A 1 188 ? -54.134 -10.241 68.639 1.00 88.12 188 GLN A N 1
ATOM 1499 C CA . GLN A 1 188 ? -54.034 -10.671 70.033 1.00 88.12 188 GLN A CA 1
ATOM 1500 C C . GLN A 1 188 ? -54.759 -9.700 70.972 1.00 88.12 188 GLN A C 1
ATOM 1502 O O . GLN A 1 188 ? -55.492 -10.146 71.853 1.00 88.12 188 GLN A O 1
ATOM 1507 N N . GLY A 1 189 ? -54.648 -8.387 70.771 1.00 85.19 189 GLY A N 1
ATOM 1508 C CA . GLY A 1 189 ? -55.357 -7.383 71.567 1.00 85.19 189 GLY A CA 1
ATOM 1509 C C . GLY A 1 189 ? -56.887 -7.443 71.438 1.00 85.19 189 GLY A C 1
ATOM 1510 O O . GLY A 1 189 ? -57.598 -7.248 72.433 1.00 85.19 189 GLY A O 1
ATOM 1511 N N . ILE A 1 190 ? -57.405 -7.729 70.240 1.00 86.62 190 ILE A N 1
ATOM 1512 C CA . ILE A 1 190 ? -58.845 -7.868 69.962 1.00 86.62 190 ILE A CA 1
ATOM 1513 C C . ILE A 1 190 ? -59.377 -9.188 70.538 1.00 86.62 190 ILE A C 1
ATOM 1515 O O . ILE A 1 190 ? -60.357 -9.188 71.286 1.00 86.62 190 ILE A O 1
ATOM 1519 N N . PHE A 1 191 ? -58.710 -10.306 70.249 1.00 79.31 191 PHE A N 1
ATOM 1520 C CA . PHE A 1 191 ? -59.182 -11.645 70.606 1.00 79.31 191 PHE A CA 1
ATOM 1521 C C . PHE A 1 191 ? -58.856 -12.047 72.059 1.00 79.31 191 PHE A C 1
ATOM 1523 O O . PHE A 1 191 ? -59.632 -12.775 72.680 1.00 79.31 191 PHE A O 1
ATOM 1530 N N . SER A 1 192 ? -57.808 -11.500 72.687 1.00 66.06 192 SER A N 1
ATOM 1531 C CA . SER A 1 192 ? -57.509 -11.736 74.117 1.00 66.06 192 SER A CA 1
ATOM 1532 C C . SER A 1 192 ? -58.418 -10.946 75.061 1.00 66.06 192 SER A C 1
ATOM 1534 O O . SER A 1 192 ? -58.634 -11.355 76.202 1.00 66.06 192 SER A O 1
ATOM 1536 N N . LYS A 1 193 ? -59.034 -9.850 74.593 1.00 55.88 193 LYS A N 1
ATOM 1537 C CA . LYS A 1 193 ? -60.140 -9.195 75.316 1.00 55.88 193 LYS A CA 1
ATOM 1538 C C . LYS A 1 193 ? -61.428 -10.028 75.295 1.00 55.88 193 LYS A C 1
ATOM 1540 O O . LYS A 1 193 ? -62.266 -9.839 76.175 1.00 55.88 193 LYS A O 1
ATOM 1545 N N . GLY A 1 194 ? -61.552 -10.975 74.362 1.00 50.12 194 GLY A N 1
ATOM 1546 C CA . GLY A 1 194 ? -62.624 -11.973 74.330 1.00 50.12 194 GLY A CA 1
ATOM 1547 C C . GLY A 1 194 ? -62.446 -13.112 75.343 1.00 50.12 194 GLY A C 1
ATOM 1548 O O . GLY A 1 194 ? -63.435 -13.608 75.872 1.00 50.12 194 GLY A O 1
ATOM 1549 N N . LYS A 1 195 ? -61.205 -13.474 75.706 1.00 47.12 195 LYS A N 1
ATOM 1550 C CA . LYS A 1 195 ? -60.919 -14.601 76.622 1.00 47.12 195 LYS A CA 1
ATOM 1551 C C . LYS A 1 195 ? -61.176 -14.334 78.113 1.00 47.12 195 LYS A C 1
ATOM 1553 O O . LYS A 1 195 ? -61.167 -15.271 78.899 1.00 47.12 195 LYS A O 1
ATOM 1558 N N . LYS A 1 196 ? -61.485 -13.102 78.541 1.00 44.34 196 LYS A N 1
ATOM 1559 C CA . LYS A 1 196 ? -61.885 -12.826 79.944 1.00 44.34 196 LYS A CA 1
ATOM 1560 C C . LYS A 1 196 ? -63.343 -13.181 80.271 1.00 44.34 196 LYS A C 1
ATOM 1562 O O . LYS A 1 196 ? -63.832 -12.796 81.332 1.00 44.34 196 LYS A O 1
ATOM 1567 N N . LYS A 1 197 ? -64.052 -13.884 79.385 1.00 41.41 197 LYS A N 1
ATOM 1568 C CA . LYS A 1 197 ? -65.459 -14.240 79.594 1.00 41.41 197 LYS A CA 1
ATOM 1569 C C . LYS A 1 197 ? -65.802 -15.716 79.443 1.00 41.41 197 LYS A C 1
ATOM 1571 O O . LYS A 1 197 ? -66.981 -16.000 79.339 1.00 41.41 197 LYS A O 1
ATOM 1576 N N . GLU A 1 198 ? -64.843 -16.633 79.512 1.00 37.75 198 GLU A N 1
ATOM 1577 C CA . GLU A 1 198 ? -65.166 -18.064 79.575 1.00 37.75 198 GLU A CA 1
ATOM 1578 C C . GLU A 1 198 ? -64.023 -18.858 80.231 1.00 37.75 198 GLU A C 1
ATOM 1580 O O . GLU A 1 198 ? -63.121 -19.362 79.576 1.00 37.75 198 GLU A O 1
ATOM 1585 N N . GLU A 1 199 ? -64.067 -18.951 81.561 1.00 36.47 199 GLU A N 1
ATOM 1586 C CA . GLU A 1 199 ? -63.595 -20.133 82.288 1.00 36.47 199 GLU A CA 1
ATOM 1587 C C . GLU A 1 199 ? -64.787 -20.676 83.082 1.00 36.47 199 GLU A C 1
ATOM 1589 O O . GLU A 1 199 ? -65.128 -20.116 84.122 1.00 36.47 199 GLU A O 1
ATOM 1594 N N . VAL A 1 200 ? -65.415 -21.751 82.592 1.00 33.34 200 VAL A N 1
ATOM 1595 C CA . VAL A 1 200 ? -65.895 -22.871 83.421 1.00 33.34 200 VAL A CA 1
ATOM 1596 C C . VAL A 1 200 ? -65.822 -24.162 82.592 1.00 33.34 200 VAL A C 1
ATOM 1598 O O . VAL A 1 200 ? -66.641 -24.343 81.700 1.00 33.34 200 VAL A O 1
ATOM 1601 N N . GLY A 1 201 ? -64.897 -25.052 82.983 1.00 31.53 201 GLY A N 1
ATOM 1602 C CA . GLY A 1 201 ? -64.949 -26.523 82.842 1.00 31.53 201 GLY A CA 1
ATOM 1603 C C . GLY A 1 201 ? -64.749 -27.103 81.434 1.00 31.53 201 GLY A C 1
ATOM 1604 O O . GLY A 1 201 ? -65.192 -26.528 80.457 1.00 31.53 201 GLY A O 1
ATOM 1605 N N . ASP A 1 202 ? -64.138 -28.264 81.221 1.00 32.56 202 ASP A N 1
ATOM 1606 C CA . ASP A 1 202 ? -63.582 -29.307 82.086 1.00 32.56 202 ASP A CA 1
ATOM 1607 C C . ASP A 1 202 ? -62.624 -30.161 81.212 1.00 32.56 202 ASP A C 1
ATOM 1609 O O . ASP A 1 202 ? -62.579 -30.013 79.992 1.00 32.56 202 ASP A O 1
ATOM 1613 N N . LYS A 1 203 ? -61.836 -31.001 81.878 1.00 39.00 203 LYS A N 1
ATOM 1614 C CA . LYS A 1 203 ? -60.713 -31.849 81.436 1.00 39.00 203 LYS A CA 1
ATOM 1615 C C . LYS A 1 203 ? -60.962 -32.779 80.233 1.00 39.00 203 LYS A C 1
ATOM 1617 O O . LYS A 1 203 ? -62.059 -33.296 80.085 1.00 39.00 203 LYS A O 1
ATOM 1622 N N . GLU A 1 204 ? -59.878 -33.129 79.526 1.00 34.81 204 GLU A N 1
ATOM 1623 C CA . GLU A 1 204 ? -59.185 -34.453 79.468 1.00 34.81 204 GLU A CA 1
ATOM 1624 C C . GLU A 1 204 ? -58.158 -34.424 78.298 1.00 34.81 204 GLU A C 1
ATOM 1626 O O . GLU A 1 204 ? -58.459 -33.830 77.269 1.00 34.81 204 GLU A O 1
ATOM 1631 N N . LYS A 1 205 ? -56.852 -34.692 78.528 1.00 38.09 205 LYS A N 1
ATOM 1632 C CA . LYS A 1 205 ? -56.107 -35.971 78.305 1.00 38.09 205 LYS A CA 1
ATOM 1633 C C . LYS A 1 205 ? -56.234 -36.481 76.862 1.00 38.09 205 LYS A C 1
ATOM 1635 O O . LYS A 1 205 ? -57.339 -36.480 76.346 1.00 38.09 205 LYS A O 1
ATOM 1640 N N . ASP A 1 206 ? -55.261 -37.012 76.139 1.00 35.97 206 ASP A N 1
ATOM 1641 C CA . ASP A 1 206 ? -53.838 -37.405 76.181 1.00 35.97 206 ASP A CA 1
ATOM 1642 C C . ASP A 1 206 ? -53.574 -37.707 74.659 1.00 35.97 206 ASP A C 1
ATOM 1644 O O . ASP A 1 206 ? -54.529 -38.039 73.951 1.00 35.97 206 ASP A O 1
ATOM 1648 N N . ASP A 1 207 ? -52.464 -37.378 73.999 1.00 36.09 207 ASP A N 1
ATOM 1649 C CA . ASP A 1 207 ? -51.274 -38.219 73.738 1.00 36.09 207 ASP A CA 1
ATOM 1650 C C . ASP A 1 207 ? -50.664 -37.709 72.400 1.00 36.09 207 ASP A C 1
ATOM 1652 O O . ASP A 1 207 ? -51.424 -37.348 71.496 1.00 36.09 207 ASP A O 1
ATOM 1656 N N . ASP A 1 208 ? -49.328 -37.598 72.344 1.00 39.19 208 ASP A N 1
ATOM 1657 C CA . ASP A 1 208 ? -48.370 -38.154 71.354 1.00 39.19 208 ASP A CA 1
ATOM 1658 C C . ASP A 1 208 ? -48.854 -38.386 69.896 1.00 39.19 208 ASP A C 1
ATOM 1660 O O . ASP A 1 208 ? -49.961 -38.849 69.650 1.00 39.19 208 ASP A O 1
ATOM 1664 N N . ASP A 1 209 ? -48.091 -38.213 68.820 1.00 39.91 209 ASP A N 1
ATOM 1665 C CA . ASP A 1 209 ? -46.685 -37.912 68.568 1.00 39.91 209 ASP A CA 1
ATOM 1666 C C . ASP A 1 209 ? -46.575 -37.561 67.063 1.00 39.91 209 ASP A C 1
ATOM 1668 O O . ASP A 1 209 ? -47.494 -37.810 66.280 1.00 39.91 209 ASP A O 1
ATOM 1672 N N . GLU A 1 210 ? -45.447 -36.946 66.722 1.00 47.97 210 GLU A N 1
ATOM 1673 C CA . GLU A 1 210 ? -44.736 -36.857 65.435 1.00 47.97 210 GLU A CA 1
ATOM 1674 C C . GLU A 1 210 ? -45.327 -37.555 64.184 1.00 47.97 210 GLU A C 1
ATOM 1676 O O . GLU A 1 210 ? -45.618 -38.744 64.193 1.00 47.97 210 GLU A O 1
ATOM 1681 N N . ASP A 1 211 ? -45.356 -36.837 63.052 1.00 39.00 211 ASP A N 1
ATOM 1682 C CA . ASP A 1 211 ? -44.552 -37.266 61.899 1.00 39.00 211 ASP A CA 1
ATOM 1683 C C . ASP A 1 211 ? -44.280 -36.112 60.917 1.00 39.00 211 ASP A C 1
ATOM 1685 O O . ASP A 1 211 ? -45.156 -35.352 60.494 1.00 39.00 211 ASP A O 1
ATOM 1689 N N . ASN A 1 212 ? -42.986 -35.993 60.650 1.00 49.25 212 ASN A N 1
ATOM 1690 C CA . ASN A 1 212 ? -42.286 -35.220 59.639 1.00 49.25 212 ASN A CA 1
ATOM 1691 C C . ASN A 1 212 ? -42.421 -35.927 58.279 1.00 49.25 212 ASN A C 1
ATOM 1693 O O . ASN A 1 212 ? -42.488 -37.145 58.279 1.00 49.25 212 ASN A O 1
ATOM 1697 N N . ASP A 1 213 ? -42.433 -35.177 57.174 1.00 42.16 213 ASP A N 1
ATOM 1698 C CA . ASP A 1 213 ? -42.034 -35.592 55.807 1.00 42.16 213 ASP A CA 1
ATOM 1699 C C . ASP A 1 213 ? -42.228 -34.342 54.914 1.00 42.16 213 ASP A C 1
ATOM 1701 O O . ASP A 1 213 ? -43.352 -33.886 54.699 1.00 42.16 213 ASP A O 1
ATOM 1705 N N . GLU A 1 214 ? -41.210 -33.508 54.685 1.00 44.62 214 GLU A N 1
ATOM 1706 C CA . GLU A 1 214 ? -40.116 -33.632 53.697 1.00 44.62 214 GLU A CA 1
ATOM 1707 C C . GLU A 1 214 ? -40.557 -33.867 52.236 1.00 44.62 214 GLU A C 1
ATOM 1709 O O . GLU A 1 214 ? -41.113 -34.904 51.900 1.00 44.62 214 GLU A O 1
ATOM 1714 N N . GLU A 1 215 ? -40.190 -32.873 51.407 1.00 44.75 215 GLU A N 1
ATOM 1715 C CA . GLU A 1 215 ? -39.761 -32.955 49.993 1.00 44.75 215 GLU A CA 1
ATOM 1716 C C . GLU A 1 215 ? -40.811 -33.373 48.937 1.00 44.75 215 GLU A C 1
ATOM 1718 O O . GLU A 1 215 ? -41.692 -34.187 49.161 1.00 44.75 215 GLU A O 1
ATOM 1723 N N . GLY A 1 216 ? -40.830 -32.839 47.718 1.00 36.44 216 GLY A N 1
ATOM 1724 C CA . GLY A 1 216 ? -39.920 -31.962 46.989 1.00 36.44 216 GLY A CA 1
ATOM 1725 C C . GLY A 1 216 ? -40.404 -31.854 45.532 1.00 36.44 216 GLY A C 1
ATOM 1726 O O . GLY A 1 216 ? -41.303 -32.600 45.147 1.00 36.44 216 GLY A O 1
ATOM 1727 N N . GLU A 1 217 ? -39.765 -30.941 44.786 1.00 44.56 217 GLU A N 1
ATOM 1728 C CA . GLU A 1 217 ? -39.480 -31.030 43.335 1.00 44.56 217 GLU A CA 1
ATOM 1729 C C . GLU A 1 217 ? -40.694 -31.015 42.376 1.00 44.56 217 GLU A C 1
ATOM 1731 O O . GLU A 1 217 ? -41.783 -31.472 42.689 1.00 44.56 217 GLU A O 1
ATOM 1736 N N . GLU A 1 218 ? -40.681 -30.500 41.155 1.00 43.66 218 GLU A N 1
ATOM 1737 C CA . GLU A 1 218 ? -39.757 -29.851 40.218 1.00 43.66 218 GLU A CA 1
ATOM 1738 C C . GLU A 1 218 ? -40.689 -29.503 39.039 1.00 43.66 218 GLU A C 1
ATOM 1740 O O . GLU A 1 218 ? -41.546 -30.324 38.731 1.00 43.66 218 GLU A O 1
ATOM 1745 N N . GLU A 1 219 ? -40.546 -28.360 38.366 1.00 41.06 219 GLU A N 1
ATOM 1746 C CA . GLU A 1 219 ? -40.757 -28.296 36.906 1.00 41.06 219 GLU A CA 1
ATOM 1747 C C . GLU A 1 219 ? -39.812 -27.221 36.353 1.00 41.06 219 GLU A C 1
ATOM 1749 O O . GLU A 1 219 ? -40.046 -26.014 36.465 1.00 41.06 219 GLU A O 1
ATOM 1754 N N . GLU A 1 220 ? -38.683 -27.705 35.835 1.00 47.84 220 GLU A N 1
ATOM 1755 C CA . GLU A 1 220 ? -37.954 -27.081 34.737 1.00 47.84 220 GLU A CA 1
ATOM 1756 C C . GLU A 1 220 ? -38.841 -27.126 33.484 1.00 47.84 220 GLU A C 1
ATOM 1758 O O . GLU A 1 220 ? -39.530 -28.116 33.262 1.00 47.84 220 GLU A O 1
ATOM 1763 N N . ASP A 1 221 ? -38.801 -26.084 32.656 1.00 43.50 221 ASP A N 1
ATOM 1764 C CA . ASP A 1 221 ? -38.665 -26.297 31.216 1.00 43.50 221 ASP A CA 1
ATOM 1765 C C . ASP A 1 221 ? -38.056 -25.054 30.556 1.00 43.50 221 ASP A C 1
ATOM 1767 O O . ASP A 1 221 ? -38.450 -23.903 30.776 1.00 43.50 221 ASP A O 1
ATOM 1771 N N . GLU A 1 222 ? -37.016 -25.360 29.795 1.00 49.84 222 GLU A N 1
ATOM 1772 C CA . GLU A 1 222 ? -36.162 -24.521 28.975 1.00 49.84 222 GLU A CA 1
ATOM 1773 C C . GLU A 1 222 ? -36.928 -23.946 27.774 1.00 49.84 222 GLU A C 1
ATOM 1775 O O . GLU A 1 222 ? -37.690 -24.665 27.140 1.00 49.84 222 GLU A O 1
ATOM 1780 N N . GLU A 1 223 ? -36.631 -22.707 27.370 1.00 46.47 223 GLU A N 1
ATOM 1781 C CA . GLU A 1 223 ? -36.536 -22.369 25.941 1.00 46.47 223 GLU A CA 1
ATOM 1782 C C . GLU A 1 223 ? -35.337 -21.429 25.735 1.00 46.47 223 GLU A C 1
ATOM 1784 O O . GLU A 1 223 ? -35.387 -20.216 25.957 1.00 46.47 223 GLU A O 1
ATOM 1789 N N . ASP A 1 224 ? -34.229 -22.063 25.362 1.00 47.75 224 ASP A N 1
ATOM 1790 C CA . ASP A 1 224 ? -33.113 -21.503 24.610 1.00 47.75 224 ASP A CA 1
ATOM 1791 C C . ASP A 1 224 ? -33.539 -21.470 23.130 1.00 47.75 224 ASP A C 1
ATOM 1793 O O . ASP A 1 224 ? -34.069 -22.465 22.649 1.00 47.75 224 ASP A O 1
ATOM 1797 N N . ASP A 1 225 ? -33.351 -20.349 22.424 1.00 50.72 225 ASP A N 1
ATOM 1798 C CA . ASP A 1 225 ? -33.085 -20.348 20.973 1.00 50.72 225 ASP A CA 1
ATOM 1799 C C . ASP A 1 225 ? -32.678 -18.948 20.475 1.00 50.72 225 ASP A C 1
ATOM 1801 O O . ASP A 1 225 ? -33.456 -18.096 20.042 1.00 50.72 225 ASP A O 1
ATOM 1805 N N . ASN A 1 226 ? -31.377 -18.714 20.611 1.00 50.12 226 ASN A N 1
ATOM 1806 C CA . ASN A 1 226 ? -30.446 -18.310 19.557 1.00 50.12 226 ASN A CA 1
ATOM 1807 C C . ASN A 1 226 ? -30.992 -18.167 18.106 1.00 50.12 226 ASN A C 1
ATOM 1809 O O . ASN A 1 226 ? -31.172 -19.155 17.404 1.00 50.12 226 ASN A O 1
ATOM 1813 N N . GLU A 1 227 ? -31.029 -16.938 17.585 1.00 49.78 227 GLU A N 1
ATOM 1814 C CA . GLU A 1 227 ? -30.780 -16.610 16.168 1.00 49.78 227 GLU A CA 1
ATOM 1815 C C . GLU A 1 227 ? -30.064 -15.244 16.157 1.00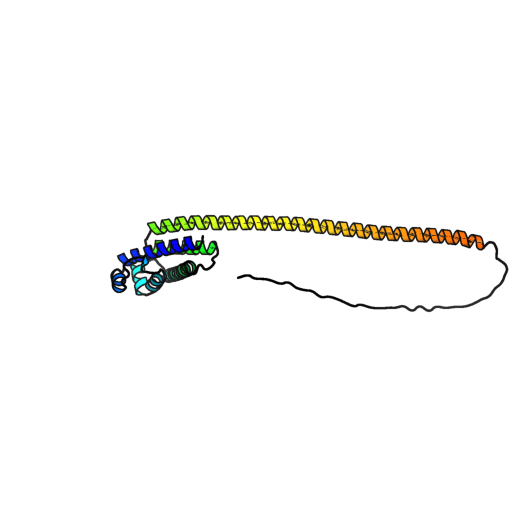 49.78 227 GLU A C 1
ATOM 1817 O O . GLU A 1 227 ? -30.519 -14.294 16.784 1.00 49.78 227 GLU A O 1
ATOM 1822 N N . GLY A 1 228 ? -28.923 -15.000 15.526 1.00 43.19 228 GLY A N 1
ATOM 1823 C CA . GLY A 1 228 ? -28.233 -15.672 14.441 1.00 43.19 228 GLY A CA 1
ATOM 1824 C C . GLY A 1 228 ? -27.494 -14.559 13.696 1.00 43.19 228 GLY A C 1
ATOM 1825 O O . GLY A 1 228 ? -28.114 -13.665 13.120 1.00 43.19 228 GLY A O 1
ATOM 1826 N N . GLU A 1 229 ? -26.167 -14.562 13.781 1.00 49.59 229 GLU A N 1
ATOM 1827 C CA . GLU A 1 229 ? -25.295 -13.658 13.035 1.00 49.59 229 GLU A CA 1
ATOM 1828 C C . GLU A 1 229 ? -25.475 -13.878 11.524 1.00 49.59 229 GLU A C 1
ATOM 1830 O O . GLU A 1 229 ? -25.425 -15.005 11.033 1.00 49.59 229 GLU A O 1
ATOM 1835 N N . GLY A 1 230 ? -25.670 -12.786 10.785 1.00 44.56 230 GLY A N 1
ATOM 1836 C CA . GLY A 1 230 ? -25.692 -12.766 9.326 1.00 44.56 230 GLY A CA 1
ATOM 1837 C C . GLY A 1 230 ? -24.670 -11.766 8.805 1.00 44.56 230 GLY A C 1
ATOM 1838 O O . GLY A 1 230 ? -24.946 -10.571 8.719 1.00 44.56 230 GLY A O 1
ATOM 1839 N N . GLU A 1 231 ? -23.484 -12.271 8.477 1.00 49.94 231 GLU A N 1
ATOM 1840 C CA . GLU A 1 231 ? -22.498 -11.606 7.630 1.00 49.94 231 GLU A CA 1
ATOM 1841 C C . GLU A 1 231 ? -23.098 -11.355 6.233 1.00 49.94 231 GLU A C 1
ATOM 1843 O O . GLU A 1 231 ? -23.557 -12.290 5.580 1.00 49.94 231 GLU A O 1
ATOM 1848 N N . GLU A 1 232 ? -23.038 -10.118 5.727 1.00 54.34 232 GLU A N 1
ATOM 1849 C CA . GLU A 1 232 ? -23.095 -9.870 4.281 1.00 54.34 232 GLU A CA 1
ATOM 1850 C C . GLU A 1 232 ? -21.857 -9.095 3.822 1.00 54.34 232 GLU A C 1
ATOM 1852 O O . GLU A 1 232 ? -21.720 -7.876 3.947 1.00 54.34 232 GLU A O 1
ATOM 1857 N N . GLU A 1 233 ? -20.945 -9.889 3.272 1.00 55.81 233 GLU A N 1
ATOM 1858 C CA . GLU A 1 233 ? -19.867 -9.534 2.367 1.00 55.81 233 GLU A CA 1
ATOM 1859 C C . GLU A 1 233 ? -20.466 -9.037 1.032 1.00 55.81 233 GLU A C 1
ATOM 1861 O O . GLU A 1 233 ? -21.156 -9.783 0.339 1.00 55.81 233 GLU A O 1
ATOM 1866 N N . TYR A 1 234 ? -20.192 -7.788 0.636 1.00 54.16 234 TYR A N 1
ATOM 1867 C CA . TYR A 1 234 ? -20.421 -7.329 -0.742 1.00 54.16 234 TYR A CA 1
ATOM 1868 C C . TYR A 1 234 ? -19.085 -7.138 -1.458 1.00 54.16 234 TYR A C 1
ATOM 1870 O O . TYR A 1 234 ? -18.238 -6.343 -1.035 1.00 54.16 234 TYR A O 1
ATOM 1878 N N . GLY A 1 235 ? -18.931 -7.913 -2.535 1.00 55.50 235 GLY A N 1
ATOM 1879 C CA . GLY A 1 235 ? -17.839 -7.843 -3.507 1.00 55.50 235 GLY A CA 1
ATOM 1880 C C . GLY A 1 235 ? -17.931 -6.699 -4.510 1.00 55.50 235 GLY A C 1
ATOM 1881 O O . GLY A 1 235 ? -18.905 -5.913 -4.481 1.00 55.50 235 GLY A O 1
#

pLDDT: mean 82.65, std 19.22, range [31.53, 98.56]

Sequence (235 aa):
MQHMILNTAQRVLEQCFFDFASRTMPSILMKRNWDCAASVELTKWTRLFSTKKGRVNLQVVRPQIDNDDLSELLVIVSKLRRTAVHRLPVTARGVSQFLDSAVKLANLLGETSRAGQLEELWSDVNSKVNAMELNKNVLEDTVTRELQDIQQKREELDRLEAELTQGMLKDDLDNKTLIGQLLEDSLQGIFSKGKKKEEVGDKEKDDDDEDNDEEGEEEEDEEDDNEGEGEEEYG

Mean predicted aligned error: 14.03 Å

Foldseek 3Di:
DLLVLLVVLQLLLLQLLVVLCVVQPVVVCVVVVVPDSVSDGLLNSLVCCLDPVNVVSLCVVPVPDDNVLSNVLSVLNVVSSVCNVVVDDDDLVSSLVSLVSSLVSSVSSVVVVSSVVSVVVSVVSVVVSVVVVVVVVVVVVVVVVVVVVVVVVVVVVVVVVVVVVVVVVVVVVVVVVVVVVVVVVVVCVVVVVVVVPDDDDDDDDDDDDDDDDDDDDDDDDDDDDDDDDDDDDDD

Radius of gyration: 44.63 Å; Cα contacts (8 Å, |Δi|>4): 126; chains: 1; bounding box: 94×50×119 Å